Protein 4FF5 (pdb70)

Structure (mmCIF, N/CA/C/O backbone):
data_4FF5
#
_entry.id   4FF5
#
_cell.length_a   36.460
_cell.length_b   40.880
_cell.length_c   147.460
_cell.angle_alpha   90.00
_cell.angle_beta   90.00
_cell.angle_gamma   90.00
#
_symmetry.space_group_name_H-M   'P 21 21 21'
#
loop_
_entity.id
_entity.type
_entity.pdbx_description
1 polymer 'Glycosyl hydrolase 25'
2 non-polymer 1,2-ETHANEDIOL
3 water water
#
loop_
_atom_site.group_PDB
_atom_site.id
_atom_site.type_symbol
_atom_site.label_atom_id
_atom_site.label_alt_id
_atom_site.label_comp_id
_atom_site.label_asym_id
_atom_site.label_entity_id
_atom_site.label_seq_id
_atom_site.pdbx_PDB_ins_code
_atom_site.Cartn_x
_atom_site.Cartn_y
_atom_site.Cartn_z
_atom_site.occupancy
_atom_site.B_iso_or_equiv
_atom_site.auth_seq_id
_atom_site.auth_comp_id
_atom_site.auth_asym_id
_atom_site.auth_atom_id
_atom_site.pdbx_PDB_model_num
ATOM 1 N N . ASN A 1 38 ? 23.852 16.260 22.782 1.00 40.17 15 ASN A N 1
ATOM 2 C CA . ASN A 1 38 ? 23.968 15.775 21.378 1.00 38.49 15 ASN A CA 1
ATOM 3 C C . ASN A 1 38 ? 22.841 14.807 20.992 1.00 36.28 15 ASN A C 1
ATOM 4 O O . ASN A 1 38 ? 21.956 14.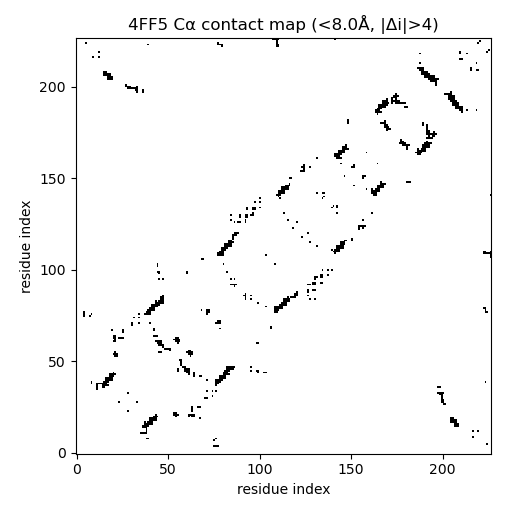525 21.793 1.00 35.86 15 ASN A O 1
ATOM 9 N N . ILE A 1 39 ? 22.873 14.298 19.763 1.00 34.56 16 ILE A N 1
ATOM 10 C CA . ILE A 1 39 ? 21.820 13.407 19.270 1.00 32.67 16 ILE A CA 1
ATOM 11 C C . ILE A 1 39 ? 21.872 12.011 19.924 1.00 31.74 16 ILE A C 1
ATOM 12 O O . ILE A 1 39 ? 20.835 11.453 20.287 1.00 29.48 16 ILE A O 1
ATOM 17 N N . ALA A 1 40 ? 23.080 11.479 20.119 1.00 32.24 17 ALA A N 1
ATOM 18 C CA . ALA A 1 40 ? 23.253 10.202 20.828 1.00 32.55 17 ALA A CA 1
ATOM 19 C C . ALA A 1 40 ? 22.735 10.269 22.275 1.00 31.85 17 ALA A C 1
ATOM 20 O O . ALA A 1 40 ? 22.233 9.280 22.808 1.00 31.94 17 ALA A O 1
ATOM 22 N N . GLN A 1 41 ? 22.853 11.441 22.892 1.00 32.32 18 GLN A N 1
ATOM 23 C CA . GLN A 1 41 ? 22.364 11.661 24.257 1.00 32.14 18 GLN A CA 1
ATOM 24 C C . GLN A 1 41 ? 20.837 11.589 24.342 1.00 30.84 18 GLN A C 1
ATOM 25 O O . GLN A 1 41 ? 20.295 10.884 25.191 1.00 29.56 18 GLN A O 1
ATOM 30 N N . ILE A 1 42 ? 20.147 12.326 23.469 1.00 30.48 19 ILE A N 1
ATOM 31 C CA . ILE A 1 42 ? 18.678 12.287 23.399 1.00 30.05 19 ILE A CA 1
ATOM 32 C C . ILE A 1 42 ? 18.214 10.861 23.162 1.00 30.11 19 ILE A C 1
ATOM 33 O O . ILE A 1 42 ? 17.318 10.342 23.842 1.00 28.95 19 ILE A O 1
ATOM 38 N N . GLU A 1 43 ? 18.849 10.225 22.185 1.00 30.89 20 GLU A N 1
ATOM 39 C CA . GLU A 1 43 ? 18.532 8.858 21.828 1.00 31.45 20 GLU A CA 1
ATOM 40 C C . GLU A 1 43 ? 18.697 7.914 23.025 1.00 31.21 20 GLU A C 1
ATOM 41 O O . GLU A 1 43 ? 17.838 7.067 23.257 1.00 31.12 20 GLU A O 1
ATOM 47 N N . ALA A 1 44 ? 19.761 8.095 23.810 1.00 30.27 21 ALA A N 1
ATOM 48 C CA . ALA A 1 44 ? 20.012 7.223 24.974 1.00 29.99 21 ALA A CA 1
ATOM 49 C C . ALA A 1 44 ? 18.943 7.422 26.063 1.00 28.82 21 ALA A C 1
ATOM 50 O O . ALA A 1 44 ? 18.496 6.466 26.688 1.00 27.68 21 ALA A O 1
ATOM 52 N N . GLN A 1 45 ? 18.529 8.666 26.262 1.00 28.71 22 GLN A N 1
ATOM 53 C CA . GLN A 1 45 ? 17.459 8.991 27.213 1.00 29.79 22 GLN A CA 1
ATOM 54 C C . GLN A 1 45 ? 16.115 8.389 26.802 1.00 29.99 22 GLN A C 1
ATOM 55 O O . GLN A 1 45 ? 15.360 7.881 27.638 1.00 29.54 22 GLN A O 1
ATOM 61 N N . ALA A 1 46 ? 15.841 8.428 25.501 1.00 31.22 23 ALA A N 1
ATOM 62 C CA . ALA A 1 46 ? 14.654 7.824 24.933 1.00 31.02 23 ALA A CA 1
ATOM 63 C C . ALA A 1 46 ? 14.658 6.293 25.028 1.00 32.50 23 ALA A C 1
ATOM 64 O O . ALA A 1 46 ? 13.609 5.683 25.262 1.00 33.24 23 ALA A O 1
ATOM 66 N N . LEU A 1 47 ? 15.812 5.663 24.820 1.00 32.83 24 LEU A N 1
ATOM 67 C CA . LEU A 1 47 ? 15.890 4.219 24.994 1.00 33.07 24 LEU A CA 1
ATOM 68 C C . LEU A 1 47 ? 15.559 3.938 26.455 1.00 33.25 24 LEU A C 1
ATOM 69 O O . LEU A 1 47 ? 14.686 3.128 26.743 1.00 32.97 24 LEU A O 1
ATOM 71 N N . LYS A 1 48 ? 16.224 4.668 27.351 1.00 33.66 25 LYS A N 1
ATOM 72 C CA . LYS A 1 48 ? 16.024 4.594 28.808 1.00 33.73 25 LYS A CA 1
ATOM 73 C C . LYS A 1 48 ? 14.567 4.777 29.270 1.00 33.19 25 LYS A C 1
ATOM 74 O O . LYS A 1 48 ? 14.137 4.146 30.237 1.00 33.65 25 LYS A O 1
ATOM 79 N N . HIS A 1 49 ? 13.818 5.642 28.589 1.00 30.95 26 HIS A N 1
ATOM 80 C CA . HIS A 1 49 ? 12.460 5.977 29.007 1.00 30.13 26 HIS A CA 1
ATOM 81 C C . HIS A 1 49 ? 11.385 5.366 28.134 1.00 29.68 26 HIS A C 1
ATOM 82 O O . HIS A 1 49 ? 10.212 5.729 28.245 1.00 28.70 26 HIS A O 1
ATOM 89 N N . LEU A 1 50 ? 11.778 4.414 27.292 1.00 28.83 27 LEU A N 1
ATOM 90 C CA . LEU A 1 50 ? 10.907 3.851 26.256 1.00 29.14 27 LEU A CA 1
ATOM 91 C C . LEU A 1 50 ? 9.570 3.304 26.781 1.00 28.66 27 LEU A C 1
ATOM 92 O O . LEU A 1 50 ? 8.575 3.355 26.079 1.00 28.50 27 LEU A O 1
ATOM 97 N N . ASP A 1 51 ? 9.533 2.796 28.011 1.00 30.16 28 ASP A N 1
ATOM 98 C CA . ASP A 1 51 ? 8.266 2.280 28.544 1.00 30.30 28 ASP A CA 1
ATOM 99 C C . ASP A 1 51 ? 7.402 3.315 29.281 1.00 28.69 28 ASP A C 1
ATOM 100 O O . ASP A 1 51 ? 6.332 2.996 29.792 1.00 27.86 28 ASP A O 1
ATOM 105 N N . LYS A 1 52 ? 7.862 4.561 29.300 1.00 26.87 29 LYS A N 1
ATOM 106 C CA . LYS A 1 52 ? 7.058 5.656 29.801 1.00 25.65 29 LYS A CA 1
ATOM 107 C C . LYS A 1 52 ? 6.131 6.107 28.658 1.00 24.05 29 LYS A C 1
ATOM 108 O O . LYS A 1 52 ? 6.465 5.942 27.482 1.00 23.43 29 LYS A O 1
ATOM 114 N N . PRO A 1 53 ? 4.953 6.647 29.000 1.00 23.31 30 PRO A N 1
ATOM 115 C CA . PRO A 1 53 ? 3.956 6.913 27.961 1.00 21.77 30 PRO A CA 1
ATOM 116 C C . PRO A 1 53 ? 4.306 8.120 27.080 1.00 20.48 30 PRO A C 1
ATOM 117 O O . PRO A 1 53 ? 5.139 8.951 27.461 1.00 20.10 30 PRO A O 1
ATOM 121 N N . ILE A 1 54 ? 3.680 8.184 25.907 1.00 19.01 31 ILE A N 1
ATOM 122 C CA . ILE A 1 54 ? 3.749 9.353 25.033 1.00 17.49 31 ILE A CA 1
ATOM 123 C C . ILE A 1 54 ? 2.501 10.206 25.286 1.00 16.86 31 ILE A C 1
ATOM 124 O O . ILE A 1 54 ? 1.374 9.695 25.257 1.00 16.41 31 ILE A O 1
ATOM 129 N N . ILE A 1 55 ? 2.703 11.498 25.542 1.00 15.83 32 ILE A N 1
ATOM 130 C CA . ILE A 1 55 ? 1.582 12.404 25.744 1.00 15.25 32 ILE A CA 1
ATOM 131 C C . ILE A 1 55 ? 1.365 13.312 24.530 1.00 14.73 32 ILE A C 1
ATOM 132 O O . ILE A 1 55 ? 2.247 13.473 23.672 1.00 14.73 32 ILE A O 1
ATOM 137 N N . ASP A 1 56 ? 0.151 13.845 24.435 1.00 14.26 33 ASP A N 1
ATOM 138 C CA . ASP A 1 56 ? -0.123 14.972 23.553 1.00 13.86 33 ASP A CA 1
ATOM 139 C C . ASP A 1 56 ? -0.760 16.089 24.381 1.00 14.60 33 ASP A C 1
ATOM 140 O O . ASP A 1 56 ? -1.510 15.827 25.338 1.00 15.15 33 ASP A O 1
ATOM 145 N N . LEU A 1 57 ? -0.406 17.321 24.019 1.00 14.42 34 LEU A N 1
ATOM 146 C CA . LEU A 1 57 ? -0.717 18.515 24.781 1.00 15.09 34 LEU A CA 1
ATOM 147 C C . LEU A 1 57 ? -1.114 19.601 23.816 1.00 14.24 34 LEU A C 1
ATOM 148 O O . LEU A 1 57 ? -0.686 19.599 22.649 1.00 13.50 34 LEU A O 1
ATOM 153 N N . SER A 1 58 ? -1.907 20.532 24.325 1.00 14.32 35 SER A N 1
ATOM 154 C CA . SER A 1 58 ? -2.368 21.699 23.579 1.00 14.70 35 SER A CA 1
ATOM 155 C C . SER A 1 58 ? -2.413 22.898 24.547 1.00 15.23 35 SER A C 1
ATOM 156 O O . SER A 1 58 ? -2.036 22.768 25.725 1.00 15.39 35 SER A O 1
ATOM 159 N N . GLY A 1 59 ? -2.927 24.027 24.064 1.00 16.05 36 GLY A N 1
ATOM 160 C CA . GLY A 1 59 ? -3.144 25.213 24.886 1.00 18.33 36 GLY A CA 1
ATOM 161 C C . GLY A 1 59 ? -4.119 25.019 26.038 1.00 19.51 36 GLY A C 1
ATOM 162 O O . GLY A 1 59 ? -4.137 25.830 26.961 1.00 20.37 36 GLY A O 1
ATOM 163 N N . TRP A 1 60 ? -4.934 23.956 25.986 1.00 20.24 37 TRP A N 1
ATOM 164 C CA . TRP A 1 60 ? -5.792 23.548 27.124 1.00 21.44 37 TRP A CA 1
ATOM 165 C C . TRP A 1 60 ? -5.048 23.042 28.336 1.00 22.06 37 TRP A C 1
ATOM 166 O O . TRP A 1 60 ? -5.611 22.961 29.435 1.00 23.20 37 TRP A O 1
ATOM 177 N N . GLN A 1 61 ? -3.786 22.664 28.147 1.00 20.56 38 GLN A N 1
ATOM 178 C CA . GLN A 1 61 ? -2.889 22.349 29.247 1.00 20.87 38 GLN A CA 1
ATOM 179 C C . GLN A 1 61 ? -1.937 23.528 29.475 1.00 21.09 38 GLN A C 1
ATOM 180 O O . GLN A 1 61 ? -0.990 23.712 28.721 1.00 20.21 38 GLN A O 1
ATOM 186 N N . ARG A 1 62 ? -2.205 24.331 30.507 1.00 22.63 39 ARG A N 1
ATOM 187 C CA . ARG A 1 62 ? -1.437 25.557 30.767 1.00 23.56 39 ARG A CA 1
ATOM 188 C C . ARG A 1 62 ? -0.003 25.266 31.251 1.00 23.54 39 ARG A C 1
ATOM 189 O O . ARG A 1 62 ? 0.190 24.578 32.271 1.00 23.46 39 ARG A O 1
ATOM 194 N N . PRO A 1 63 ? 1.011 25.772 30.509 1.00 23.30 40 PRO A N 1
ATOM 195 C CA . PRO A 1 63 ? 2.427 25.598 30.859 1.00 23.69 40 PRO A CA 1
ATOM 196 C C . PRO A 1 63 ? 2.753 25.966 32.312 1.00 25.71 40 PRO A C 1
ATOM 197 O O . PRO A 1 63 ? 3.568 25.285 32.939 1.00 25.69 40 PRO A O 1
ATOM 201 N N . GLU A 1 64 ? 2.098 27.003 32.843 1.00 27.71 41 GLU A N 1
ATOM 202 C CA . GLU A 1 64 ? 2.340 27.436 34.223 1.00 29.65 41 GLU A CA 1
ATOM 203 C C . GLU A 1 64 ? 1.840 26.410 35.239 1.00 30.19 41 GLU A C 1
ATOM 204 O O . GLU A 1 64 ? 2.205 26.460 36.420 1.00 31.15 41 GLU A O 1
ATOM 209 N N . GLU A 1 65 ? 1.005 25.476 34.783 1.00 28.86 42 GLU A N 1
ATOM 210 C CA . GLU A 1 65 ? 0.528 24.410 35.663 1.00 27.98 42 GLU A CA 1
ATOM 211 C C . GLU A 1 65 ? 1.330 23.124 35.486 1.00 27.13 42 GLU A C 1
ATOM 212 O O . GLU A 1 65 ? 1.122 22.145 36.214 1.00 26.47 42 GLU A O 1
ATOM 218 N N . ILE A 1 66 ? 2.293 23.153 34.565 1.00 25.77 43 ILE A N 1
ATOM 219 C CA . ILE A 1 66 ? 3.164 21.994 34.313 1.00 24.76 43 ILE A CA 1
ATOM 220 C C . ILE A 1 66 ? 4.556 22.129 34.937 1.00 24.85 43 ILE A C 1
ATOM 221 O O . ILE A 1 66 ? 5.302 23.062 34.617 1.00 24.33 43 ILE A O 1
ATOM 226 N N . ASN A 1 67 ? 4.893 21.173 35.811 1.00 25.26 44 ASN A N 1
ATOM 227 C CA . ASN A 1 67 ? 6.248 21.018 36.293 1.00 25.98 44 ASN A CA 1
ATOM 228 C C . ASN A 1 67 ? 7.035 20.255 35.226 1.00 25.29 44 ASN A C 1
ATOM 229 O O . ASN A 1 67 ? 7.051 19.024 35.220 1.00 25.56 44 ASN A O 1
ATOM 234 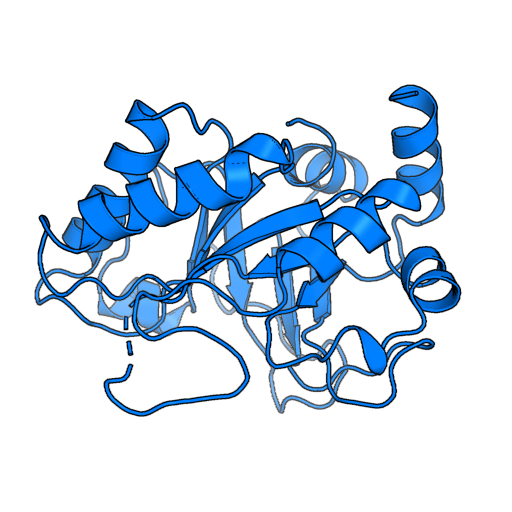N N . TYR A 1 68 ? 7.681 20.984 34.315 1.00 24.95 45 TYR A N 1
ATOM 235 C CA . TYR A 1 68 ? 8.320 20.312 33.167 1.00 26.09 45 TYR A CA 1
ATOM 236 C C . TYR A 1 68 ? 9.454 19.381 33.588 1.00 27.77 45 TYR A C 1
ATOM 237 O O . TYR A 1 68 ? 9.617 18.314 33.000 1.00 27.32 45 TYR A O 1
ATOM 246 N N . ASP A 1 69 ? 10.215 19.779 34.618 1.00 29.25 46 ASP A N 1
ATOM 247 C CA . ASP A 1 69 ? 11.232 18.893 35.215 1.00 31.08 46 ASP A CA 1
ATOM 248 C C . ASP A 1 69 ? 10.653 17.527 35.560 1.00 30.21 46 ASP A C 1
ATOM 249 O O . ASP A 1 69 ? 11.211 16.498 35.174 1.00 32.72 46 ASP A O 1
ATOM 254 N N . ALA A 1 70 ? 9.535 17.513 36.279 1.00 29.08 47 ALA A N 1
ATOM 255 C CA . ALA A 1 70 ? 8.901 16.258 36.681 1.00 29.52 47 ALA A CA 1
ATOM 256 C C . ALA A 1 70 ? 8.304 15.521 35.479 1.00 28.68 47 ALA A C 1
ATOM 257 O O . ALA A 1 70 ? 8.462 14.298 35.325 1.00 29.23 47 ALA A O 1
ATOM 259 N N . LEU A 1 71 ? 7.622 16.267 34.617 1.00 28.80 48 LEU A N 1
ATOM 260 C CA . LEU A 1 71 ? 6.904 15.643 33.504 1.00 26.71 48 LEU A CA 1
ATOM 261 C C . LEU A 1 71 ? 7.848 14.939 32.533 1.00 27.31 48 LEU A C 1
ATOM 262 O O . LEU A 1 71 ? 7.563 13.820 32.094 1.00 26.81 48 LEU A O 1
ATOM 267 N N . SER A 1 72 ? 8.976 15.576 32.215 1.00 28.00 49 SER A N 1
ATOM 268 C CA . SER A 1 72 ? 9.923 15.058 31.206 1.00 29.74 49 SER A CA 1
ATOM 269 C C . SER A 1 72 ? 10.573 13.719 31.570 1.00 31.09 49 SER A C 1
ATOM 270 O O . SER A 1 72 ? 10.937 12.928 30.675 1.00 30.69 49 SER A O 1
ATOM 273 N N . GLN A 1 73 ? 10.719 13.467 32.870 1.00 32.00 50 GLN A N 1
ATOM 274 C CA . GLN A 1 73 ? 11.277 12.191 33.330 1.00 33.31 50 GLN A CA 1
ATOM 275 C C . GLN A 1 73 ? 10.203 11.091 33.469 1.00 32.78 50 GLN A C 1
ATOM 276 O O . GLN A 1 73 ? 10.547 9.915 33.659 1.00 33.06 50 GLN A O 1
ATOM 282 N N . ASN A 1 74 ? 8.928 11.476 33.321 1.00 30.51 51 ASN A N 1
ATOM 283 C CA . ASN A 1 74 ? 7.784 10.546 33.368 1.00 29.59 51 ASN A CA 1
ATOM 284 C C . ASN A 1 74 ? 7.171 10.233 31.980 1.00 26.75 51 ASN A C 1
ATOM 285 O O . ASN A 1 74 ? 6.159 9.528 31.881 1.00 25.84 51 ASN A O 1
ATOM 290 N N . ILE A 1 75 ? 7.782 10.753 30.915 1.00 24.62 52 ILE A N 1
ATOM 291 C CA . ILE A 1 75 ? 7.314 10.486 29.547 1.00 23.17 52 ILE A CA 1
ATOM 292 C C . ILE A 1 75 ? 8.449 10.091 28.597 1.00 22.64 52 ILE A C 1
ATOM 293 O O . ILE A 1 75 ? 9.622 10.365 28.868 1.00 22.72 52 ILE A O 1
ATOM 298 N N . SER A 1 76 ? 8.095 9.463 27.477 1.00 20.96 53 SER A N 1
ATOM 299 C CA . SER A 1 76 ? 9.073 9.106 26.465 1.00 21.11 53 SER A CA 1
ATOM 300 C C . SER A 1 76 ? 9.101 10.093 25.304 1.00 20.74 53 SER A C 1
ATOM 301 O O . SER A 1 76 ? 10.126 10.260 24.646 1.00 21.51 53 SER A O 1
ATOM 304 N N . GLY A 1 77 ? 7.968 10.736 25.047 1.00 20.15 54 GLY A N 1
ATOM 305 C CA . GLY A 1 77 ? 7.842 11.695 23.940 1.00 18.54 54 GLY A CA 1
ATOM 306 C C . GLY A 1 77 ? 6.575 12.524 24.095 1.00 17.39 54 GLY A C 1
ATOM 307 O O . GLY A 1 77 ? 5.708 12.229 24.942 1.00 16.86 54 GLY A O 1
ATOM 308 N N . ALA A 1 78 ? 6.464 13.578 23.291 1.00 16.29 55 ALA A N 1
ATOM 309 C CA . ALA A 1 78 ? 5.309 14.473 23.388 1.00 15.25 55 ALA A CA 1
ATOM 310 C C . ALA A 1 78 ? 4.894 14.933 21.998 1.00 14.43 55 ALA A C 1
ATOM 311 O O . ALA A 1 78 ? 5.736 15.106 21.116 1.00 15.13 55 ALA A O 1
ATOM 313 N N . ILE A 1 79 ? 3.594 15.122 21.806 1.00 13.23 56 ILE A N 1
ATOM 314 C CA . ILE A 1 79 ? 3.073 15.631 20.556 1.00 12.37 56 ILE A CA 1
ATOM 315 C C . ILE A 1 79 ? 2.258 16.878 20.870 1.00 12.14 56 ILE A C 1
ATOM 316 O O . ILE A 1 79 ? 1.239 16.805 21.560 1.00 11.95 56 ILE A O 1
ATOM 321 N N . VAL A 1 80 ? 2.698 18.011 20.334 1.00 12.24 57 VAL A N 1
ATOM 322 C CA . VAL A 1 80 ? 2.202 19.335 20.784 1.00 12.46 57 VAL A CA 1
ATOM 323 C C . VAL A 1 80 ? 1.306 19.994 19.713 1.00 12.51 57 VAL A C 1
ATOM 324 O O . VAL A 1 80 ? 1.667 20.023 18.534 1.00 13.13 57 VAL A O 1
ATOM 328 N N . ARG A 1 81 ? 0.160 20.534 20.111 1.00 12.60 58 ARG A N 1
ATOM 329 C CA . ARG A 1 81 ? -0.731 21.186 19.153 1.00 12.94 58 ARG A CA 1
ATOM 330 C C . ARG A 1 81 ? -0.190 22.553 18.767 1.00 13.02 58 ARG A C 1
ATOM 331 O O . ARG A 1 81 ? 0.138 23.347 19.644 1.00 13.18 58 ARG A O 1
ATOM 339 N N . VAL A 1 82 ? -0.096 22.811 17.466 1.00 13.34 59 VAL A N 1
ATOM 340 C CA . VAL A 1 82 ? 0.371 24.120 16.956 1.00 14.14 59 VAL A CA 1
ATOM 341 C C . VAL A 1 82 ? -0.781 24.913 16.304 1.00 15.32 59 VAL A C 1
ATOM 342 O O . VAL A 1 82 ? -0.871 26.149 16.412 1.00 14.81 59 VAL A O 1
ATOM 346 N N . HIS A 1 83 ? -1.686 24.196 15.637 1.00 16.62 60 HIS A N 1
ATOM 347 C CA . HIS A 1 83 ? -2.782 24.850 14.949 1.00 18.95 60 HIS A CA 1
ATOM 348 C C . HIS A 1 83 ? -4.093 24.152 15.199 1.00 19.97 60 HIS A C 1
ATOM 349 O O . HIS A 1 83 ? -4.163 22.920 15.202 1.00 18.70 60 HIS A O 1
ATOM 356 N N . SER A 1 84 ? -5.147 24.924 15.419 1.00 22.07 61 SER A N 1
ATOM 357 C CA . SER A 1 84 ? -6.482 24.405 15.105 1.00 25.46 61 SER A CA 1
ATOM 358 C C . SER A 1 84 ? -7.184 25.158 13.984 1.00 27.25 61 SER A C 1
ATOM 359 O O . SER A 1 84 ? -7.231 26.402 13.963 1.00 31.17 61 SER A O 1
ATOM 362 N N . GLY A 1 85 ? -7.781 24.423 13.062 1.00 28.22 62 GLY A N 1
ATOM 363 C CA . GLY A 1 85 ? -8.497 25.061 11.989 1.00 31.42 62 GLY A CA 1
ATOM 364 C C . GLY A 1 85 ? -9.877 25.481 12.441 1.00 33.47 62 GLY A C 1
ATOM 365 O O . GLY A 1 85 ? -10.733 25.792 11.613 1.00 34.98 62 GLY A O 1
ATOM 366 N N . THR A 1 88 ? -14.004 28.490 15.244 1.00 53.58 65 THR A N 1
ATOM 367 C CA . THR A 1 88 ? -14.190 29.384 16.379 1.00 54.56 65 THR A CA 1
ATOM 368 C C . THR A 1 88 ? -14.076 30.847 15.954 1.00 56.91 65 THR A C 1
ATOM 369 O O . THR A 1 88 ? -13.047 31.272 15.419 1.00 57.40 65 THR A O 1
ATOM 371 N N . THR A 1 89 ? -15.158 31.595 16.171 1.00 58.21 66 THR A N 1
ATOM 372 C CA . THR A 1 89 ? -15.171 33.048 16.011 1.00 57.86 66 THR A CA 1
ATOM 373 C C . THR A 1 89 ? -15.149 33.674 17.404 1.00 60.13 66 THR A C 1
ATOM 374 O O . THR A 1 89 ? -14.930 34.881 17.561 1.00 59.68 66 THR A O 1
ATOM 376 N N . LYS A 1 90 ? -15.375 32.828 18.411 1.00 59.66 67 LYS A N 1
ATOM 377 C CA . LYS A 1 90 ? -15.356 33.235 19.813 1.00 56.73 67 LYS A CA 1
ATOM 378 C C . LYS A 1 90 ? -13.979 32.976 20.405 1.00 53.80 67 LYS A C 1
ATOM 379 O O . LYS A 1 90 ? -13.267 32.058 19.993 1.00 53.53 67 LYS A O 1
ATOM 382 N N . GLU A 1 91 ? -13.633 33.792 21.391 1.00 50.60 68 GLU A N 1
ATOM 383 C CA . GLU A 1 91 ? -12.309 33.828 21.978 1.00 47.65 68 GLU A CA 1
ATOM 384 C C . GLU A 1 91 ? -12.091 32.766 23.071 1.00 43.43 68 GLU A C 1
ATOM 385 O O . GLU A 1 91 ? -12.938 32.602 23.944 1.00 44.68 68 GLU A O 1
ATOM 387 N N . ASN A 1 92 ? -10.966 32.047 23.028 1.00 39.59 69 ASN A N 1
ATOM 388 C CA . ASN A 1 92 ? -10.637 31.116 24.130 1.00 35.16 69 ASN A CA 1
ATOM 389 C C . ASN A 1 92 ? -9.175 31.091 24.568 1.00 32.13 69 ASN A C 1
ATOM 390 O O . ASN A 1 92 ? -8.313 31.657 23.901 1.00 29.80 69 ASN A O 1
ATOM 395 N N . ASP A 1 93 ? -8.920 30.433 25.698 1.00 29.53 70 ASP A N 1
ATOM 396 C CA . ASP A 1 93 ? -7.617 30.462 26.349 1.00 28.53 70 ASP A CA 1
ATOM 397 C C . ASP A 1 93 ? -6.573 29.617 25.624 1.00 26.61 70 ASP A C 1
ATOM 398 O O . ASP A 1 93 ? -5.379 29.755 25.881 1.00 26.51 70 ASP A O 1
ATOM 400 N N . ALA A 1 94 ? -7.024 28.755 24.717 1.00 24.57 71 ALA A N 1
ATOM 401 C CA . ALA A 1 94 ? -6.135 27.755 24.113 1.00 23.08 71 ALA A CA 1
ATOM 402 C C . ALA A 1 94 ? -5.638 28.109 22.721 1.00 21.24 71 ALA A C 1
ATOM 403 O O . ALA A 1 94 ? -4.622 27.584 22.292 1.00 20.14 71 ALA A O 1
ATOM 405 N N . SER A 1 95 ? -6.330 28.998 22.011 1.00 20.80 72 SER A N 1
ATOM 406 C CA . SER A 1 95 ? -5.816 29.438 20.718 1.00 20.64 72 SER A CA 1
ATOM 407 C C . SER A 1 95 ? -6.290 30.844 20.307 1.00 19.96 72 SER A C 1
ATOM 408 O O . SER A 1 95 ? -7.324 31.319 20.776 1.00 19.16 72 SER A O 1
ATOM 411 N N . PHE A 1 96 ? -5.530 31.478 19.418 1.00 19.31 73 PHE A N 1
ATOM 412 C CA . PHE A 1 96 ? -5.976 32.699 18.777 1.00 19.83 73 PHE A CA 1
ATOM 413 C C . PHE A 1 96 ? -6.988 32.376 17.693 1.00 20.36 73 PHE A C 1
ATOM 414 O O . PHE A 1 96 ? -7.113 31.223 17.268 1.00 20.53 73 PHE A O 1
ATOM 422 N N . ILE A 1 97 ? -7.678 33.409 17.214 1.00 20.68 74 ILE A N 1
ATOM 423 C CA . ILE A 1 97 ? -8.714 33.267 16.185 1.00 20.98 74 ILE A CA 1
ATOM 424 C C . ILE A 1 97 ? -8.178 32.716 14.869 1.00 20.48 74 ILE A C 1
ATOM 425 O O . ILE A 1 97 ? -8.915 32.066 14.127 1.00 20.55 74 ILE A O 1
ATOM 430 N N . ASN A 1 98 ? -6.908 32.968 14.570 1.00 19.34 75 ASN A N 1
ATOM 431 C CA . ASN A 1 98 ? -6.322 32.474 13.319 1.00 19.47 75 ASN A CA 1
ATOM 432 C C . ASN A 1 98 ? -5.863 31.002 13.422 1.00 18.89 75 ASN A C 1
ATOM 433 O O . ASN A 1 98 ? -5.243 30.473 12.506 1.00 19.55 75 ASN A O 1
ATOM 438 N N . GLY A 1 99 ? -6.171 30.368 14.542 1.00 18.12 76 GLY A N 1
ATOM 439 C CA . GLY A 1 99 ? -5.854 28.956 14.758 1.00 17.70 76 GLY A CA 1
ATOM 440 C C . GLY A 1 99 ? -4.557 28.656 15.477 1.00 17.20 76 GLY A C 1
ATOM 441 O O . GLY A 1 99 ? -4.342 27.516 15.936 1.00 16.93 76 GLY A O 1
ATOM 442 N N . ILE A 1 100 ? -3.689 29.656 15.615 1.00 16.71 77 ILE A N 1
ATOM 443 C CA . ILE A 1 100 ? -2.440 29.461 16.348 1.00 16.29 77 ILE A CA 1
ATOM 444 C C . ILE A 1 100 ? -2.697 29.127 17.830 1.00 16.24 77 ILE A C 1
ATOM 445 O O . ILE A 1 100 ? -3.394 29.862 18.544 1.00 16.09 77 ILE A O 1
ATOM 450 N N . ASP A 1 101 ? -2.137 27.999 18.270 1.00 15.43 78 ASP A N 1
ATOM 451 C CA . ASP A 1 101 ? -2.250 27.557 19.653 1.00 15.84 78 ASP A CA 1
ATOM 452 C C . ASP A 1 101 ? -1.512 28.531 20.600 1.00 15.86 78 ASP A C 1
ATOM 453 O O . ASP A 1 101 ? -0.410 29.011 20.290 1.00 16.00 78 ASP A O 1
ATOM 458 N N . LYS A 1 102 ? -2.121 28.817 21.742 1.00 15.90 79 LYS A N 1
ATOM 459 C CA . LYS A 1 102 ? -1.554 29.803 22.694 1.00 17.25 79 LYS A CA 1
ATOM 460 C C . LYS A 1 102 ? -0.400 29.295 23.579 1.00 17.19 79 LYS A C 1
ATOM 461 O O . LYS A 1 102 ? 0.260 30.098 24.241 1.00 17.64 79 LYS A O 1
ATOM 467 N N . ALA A 1 103 ? -0.140 27.983 23.588 1.00 16.51 80 ALA A N 1
ATOM 468 C CA . ALA A 1 103 ? 0.897 27.422 24.455 1.00 17.00 80 ALA A CA 1
ATOM 469 C C . ALA A 1 103 ? 2.055 26.720 23.736 1.00 17.01 80 ALA A C 1
ATOM 470 O O . ALA A 1 103 ? 3.040 26.377 24.384 1.00 17.42 80 ALA A O 1
ATOM 472 N N . TYR A 1 104 ? 1.956 26.518 22.415 1.00 17.07 81 TYR A N 1
ATOM 473 C CA . TYR A 1 104 ? 2.884 25.594 21.737 1.00 17.35 81 TYR A CA 1
ATOM 474 C C . TYR A 1 104 ? 4.378 25.930 21.911 1.00 17.76 81 TYR A C 1
ATOM 475 O O . TYR A 1 104 ? 5.191 25.027 22.087 1.00 17.27 81 TYR A O 1
ATOM 484 N N . LYS A 1 105 ? 4.735 27.216 21.901 1.00 18.66 82 LYS A N 1
ATOM 485 C CA . LYS A 1 105 ? 6.154 27.587 22.041 1.00 19.70 82 LYS A CA 1
ATOM 486 C C . LYS A 1 105 ? 6.700 27.116 23.382 1.00 20.14 82 LYS A C 1
ATOM 487 O O . LYS A 1 105 ? 7.813 26.571 23.459 1.00 19.90 82 LYS A O 1
ATOM 493 N N . SER A 1 106 ? 5.907 27.322 24.435 1.00 20.09 83 SER A N 1
ATOM 494 C CA . SER A 1 106 ? 6.244 26.831 25.771 1.00 20.90 83 SER A CA 1
ATOM 495 C C . SER A 1 106 ? 6.377 25.318 25.874 1.00 20.05 83 SER A C 1
ATOM 496 O O . SER A 1 106 ? 7.375 24.795 26.405 1.00 19.98 83 SER A O 1
ATOM 499 N N . HIS A 1 107 ? 5.368 24.594 25.393 1.00 18.95 84 HIS A N 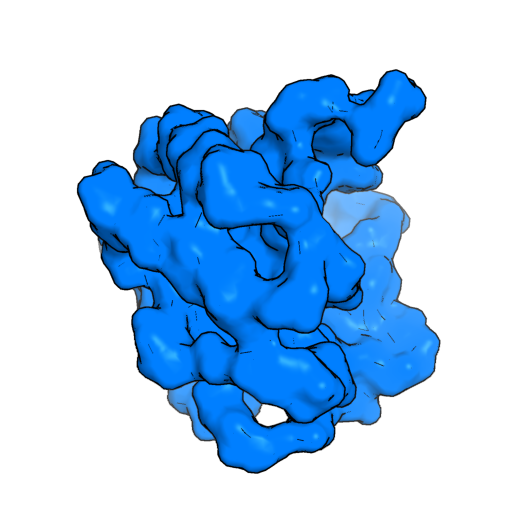1
ATOM 500 C CA . HIS A 1 107 ? 5.416 23.144 25.464 1.00 18.01 84 HIS A CA 1
ATOM 501 C C . HIS A 1 107 ? 6.594 22.601 24.693 1.00 18.66 84 HIS A C 1
ATOM 502 O O . HIS A 1 107 ? 7.297 21.725 25.194 1.00 19.81 84 HIS A O 1
ATOM 509 N N . ILE A 1 108 ? 6.830 23.109 23.483 1.00 18.14 85 ILE A N 1
ATOM 510 C CA . ILE A 1 108 ? 7.924 22.597 22.666 1.00 18.38 85 ILE A CA 1
ATOM 511 C C . ILE A 1 108 ? 9.286 22.921 23.286 1.00 19.80 85 ILE A C 1
ATOM 512 O O . ILE A 1 108 ? 10.095 22.020 23.498 1.00 20.04 85 ILE A O 1
ATOM 517 N N . THR A 1 109 ? 9.536 24.196 23.553 1.00 20.35 86 THR A N 1
ATOM 518 C CA . THR A 1 109 ? 10.851 24.595 24.108 1.00 22.01 86 THR A CA 1
ATOM 519 C C . THR A 1 109 ? 11.161 23.962 25.463 1.00 21.77 86 THR A C 1
ATOM 520 O O . THR A 1 109 ? 12.299 23.515 25.683 1.00 22.54 86 THR A O 1
ATOM 524 N N . GLU A 1 110 ? 10.186 23.937 26.373 1.00 21.04 87 GLU A N 1
ATOM 525 C CA . GLU A 1 110 ? 10.437 23.388 27.709 1.00 22.11 87 GLU A CA 1
ATOM 526 C C . GLU A 1 110 ? 10.753 21.882 27.690 1.00 21.80 87 GLU A C 1
ATOM 527 O O . GLU A 1 110 ? 11.547 21.371 28.489 1.00 22.10 87 GLU A O 1
ATOM 533 N N . LEU A 1 111 ? 10.143 21.172 26.753 1.00 21.19 88 LEU A N 1
ATOM 534 C CA . LEU A 1 111 ? 10.356 19.749 26.648 1.00 21.09 88 LEU A CA 1
ATOM 535 C C . LEU A 1 111 ? 11.640 19.450 25.897 1.00 21.56 88 LEU A C 1
ATOM 536 O O . LEU A 1 111 ? 12.404 18.542 26.280 1.00 22.22 88 LEU A O 1
ATOM 541 N N . GLN A 1 112 ? 11.897 20.200 24.830 1.00 21.91 89 GLN A N 1
ATOM 542 C CA . GLN A 1 112 ? 13.118 19.980 24.048 1.00 23.31 89 GLN A CA 1
ATOM 543 C C . GLN A 1 112 ? 14.373 20.255 24.877 1.00 24.41 89 GLN A C 1
ATOM 544 O O . GLN A 1 112 ? 15.368 19.544 24.750 1.00 24.65 89 GLN A O 1
ATOM 550 N N . LYS A 1 113 ? 14.311 21.277 25.728 1.00 25.18 90 LYS A N 1
ATOM 551 C CA . LYS A 1 113 ? 15.458 21.636 26.571 1.00 27.18 90 LYS A CA 1
ATOM 552 C C . LYS A 1 113 ? 15.744 20.527 27.576 1.00 28.03 90 LYS A C 1
ATOM 553 O O . LYS A 1 113 ? 16.856 20.414 28.071 1.00 28.24 90 LYS A O 1
ATOM 556 N N . ARG A 1 114 ? 14.748 19.678 27.827 1.00 28.24 91 ARG A N 1
ATOM 557 C CA . ARG A 1 114 ? 14.910 18.548 28.746 1.00 27.81 91 ARG A CA 1
ATOM 558 C C . ARG A 1 114 ? 15.096 17.229 27.983 1.00 27.42 91 ARG A C 1
ATOM 559 O O . ARG A 1 114 ? 14.904 16.140 28.533 1.00 27.06 91 ARG A O 1
ATOM 567 N N . ASN A 1 115 ? 15.519 17.354 26.721 1.00 27.21 92 ASN A N 1
ATOM 568 C CA . ASN A 1 115 ? 15.894 16.227 25.862 1.00 27.71 92 ASN A CA 1
ATOM 569 C C . ASN A 1 115 ? 14.740 15.300 25.476 1.00 26.43 92 ASN A C 1
ATOM 570 O O . ASN A 1 115 ? 14.979 14.198 25.000 1.00 28.22 92 ASN A O 1
ATOM 575 N N . VAL A 1 116 ? 13.500 15.739 25.697 1.00 24.83 93 VAL A N 1
ATOM 576 C CA . VAL A 1 116 ? 12.317 14.978 25.255 1.00 23.18 93 VAL A CA 1
ATOM 577 C C . VAL A 1 116 ? 12.120 15.235 23.770 1.00 22.34 93 VAL A C 1
ATOM 578 O O . VAL A 1 116 ? 12.161 16.395 23.324 1.00 21.32 93 VAL A O 1
ATOM 582 N N . PRO A 1 117 ? 11.899 14.167 22.985 1.00 21.52 94 PRO A N 1
ATOM 583 C CA . PRO A 1 117 ? 11.597 14.446 21.595 1.00 21.18 94 PRO A CA 1
ATOM 584 C C . PRO A 1 117 ? 10.129 14.877 21.442 1.00 20.12 94 PRO A C 1
ATOM 585 O O . PRO A 1 117 ? 9.238 14.360 22.131 1.00 19.73 94 PRO A O 1
ATOM 589 N N . VAL A 1 118 ? 9.902 15.828 20.541 1.00 18.81 95 VAL A N 1
ATOM 590 C CA . VAL A 1 118 ? 8.619 16.489 20.432 1.00 17.28 95 VAL A CA 1
ATOM 591 C C . VAL A 1 118 ? 8.216 16.522 18.968 1.00 16.49 95 VAL A C 1
ATOM 592 O O . VAL A 1 118 ? 8.995 16.941 18.103 1.00 17.19 95 VAL A O 1
ATOM 596 N N . ALA A 1 119 ? 6.997 16.070 18.706 1.00 15.37 96 ALA A N 1
ATOM 597 C CA . ALA A 1 119 ? 6.377 16.171 17.403 1.00 14.88 96 ALA A CA 1
ATOM 598 C C . ALA A 1 119 ? 5.258 17.191 17.529 1.00 14.33 96 ALA A C 1
ATOM 599 O O . ALA A 1 119 ? 4.988 17.678 18.631 1.00 14.24 96 ALA A O 1
ATOM 601 N N . VAL A 1 120 ? 4.591 17.509 16.418 1.00 14.25 97 VAL A N 1
ATOM 602 C CA . VAL A 1 120 ? 3.550 18.517 16.453 1.00 13.57 97 VAL A CA 1
ATOM 603 C C . VAL A 1 120 ? 2.285 18.021 15.755 1.00 13.05 97 VAL A C 1
ATOM 604 O O . VAL A 1 120 ? 2.353 17.105 14.942 1.00 13.23 97 VAL A O 1
ATOM 608 N N . TYR A 1 121 ? 1.147 18.647 16.044 1.00 12.85 98 TYR A N 1
ATOM 609 C CA . TYR A 1 121 ? -0.092 18.338 15.317 1.00 12.69 98 TYR A CA 1
ATOM 610 C C . TYR A 1 121 ? -0.957 19.562 15.012 1.00 13.00 98 TYR A C 1
ATOM 611 O O . TYR A 1 121 ? -0.856 20.589 15.675 1.00 13.59 98 TYR A O 1
ATOM 620 N N . ALA A 1 122 ? -1.820 19.420 14.020 1.00 13.28 99 ALA A N 1
ATOM 621 C CA . ALA A 1 122 ? -2.795 20.453 13.664 1.00 13.55 99 ALA A CA 1
ATOM 622 C C . ALA A 1 122 ? -4.164 19.827 13.545 1.00 14.04 99 ALA A C 1
ATOM 623 O O . ALA A 1 122 ? -4.301 18.7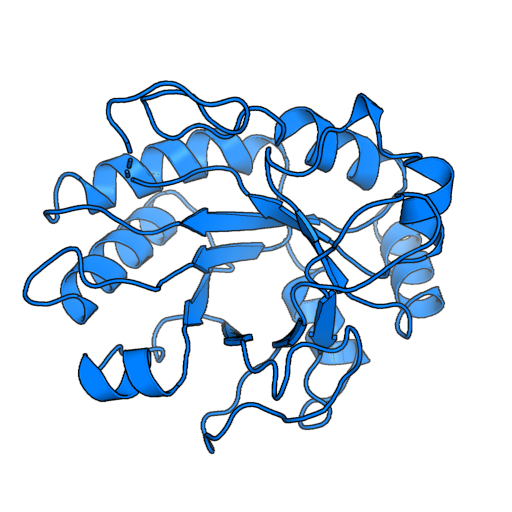77 12.930 1.00 12.90 99 ALA A O 1
ATOM 625 N N . TYR A 1 123 ? -5.182 20.493 14.106 1.00 15.71 100 TYR A N 1
ATOM 626 C CA . TYR A 1 123 ? -6.567 20.054 13.970 1.00 16.60 100 TYR A CA 1
ATOM 627 C C . TYR A 1 123 ? -7.035 20.515 12.592 1.00 16.48 100 TYR A C 1
ATOM 628 O O . TYR A 1 123 ? -7.073 21.714 12.320 1.00 16.55 100 TYR A O 1
ATOM 637 N N . VAL A 1 124 ? -7.333 19.554 11.716 1.00 17.03 101 VAL A N 1
ATOM 638 C CA . VAL A 1 124 ? -7.603 19.820 10.298 1.00 17.59 101 VAL A CA 1
ATOM 639 C C . VAL A 1 124 ? -9.079 20.163 10.165 1.00 18.31 101 VAL A C 1
ATOM 640 O O . VAL A 1 124 ? -9.936 19.343 10.456 1.00 19.49 101 VAL A O 1
ATOM 644 N N . ALA A 1 125 ? -9.384 21.390 9.754 1.00 18.71 102 ALA A N 1
ATOM 645 C CA . ALA A 1 125 ? -10.775 21.822 9.731 1.00 19.08 102 ALA A CA 1
ATOM 646 C C . ALA A 1 125 ? -11.101 22.822 8.608 1.00 19.49 102 ALA A C 1
ATOM 647 O O . ALA A 1 125 ? -12.128 23.486 8.668 1.00 20.08 102 ALA A O 1
ATOM 649 N N . GLY A 1 126 ? -10.244 22.910 7.592 1.00 18.99 103 GLY A N 1
ATOM 650 C CA . GLY A 1 126 ? -10.517 23.766 6.400 1.00 20.39 103 GLY A CA 1
ATOM 651 C C . GLY A 1 126 ? -11.844 23.419 5.733 1.00 21.01 103 GLY A C 1
ATOM 652 O O . GLY A 1 126 ? -12.234 22.248 5.678 1.00 19.82 103 GLY A O 1
ATOM 653 N N . LYS A 1 127 ? -12.558 24.442 5.256 1.00 22.97 104 LYS A N 1
ATOM 654 C CA . LYS A 1 127 ? -13.852 24.229 4.587 1.00 24.99 104 LYS A CA 1
ATOM 655 C C . LYS A 1 127 ? -13.736 24.223 3.074 1.00 25.90 104 LYS A C 1
ATOM 656 O O . LYS A 1 127 ? -14.745 24.076 2.361 1.00 26.03 104 LYS A O 1
ATOM 662 N N . SER A 1 128 ? -12.508 24.365 2.584 1.00 25.83 105 SER A N 1
ATOM 663 C CA . SER A 1 128 ? -12.228 24.354 1.151 1.00 27.03 105 SER A CA 1
ATOM 664 C C . SER A 1 128 ? -10.755 24.050 0.969 1.00 26.60 105 SER A C 1
ATOM 665 O O . SER A 1 128 ? -9.989 24.150 1.932 1.00 24.98 105 SER A O 1
ATOM 668 N N . VAL A 1 129 ? -10.352 23.714 -0.255 1.00 26.36 106 VAL A N 1
ATOM 669 C CA . VAL A 1 129 ? -8.933 23.511 -0.566 1.00 27.35 106 VAL A CA 1
ATOM 670 C C . VAL A 1 129 ? -8.069 24.701 -0.149 1.00 27.34 106 VAL A C 1
ATOM 671 O O . VAL A 1 129 ? -6.973 24.511 0.395 1.00 27.36 106 VAL A O 1
ATOM 675 N N . GLN A 1 130 ? -8.574 25.913 -0.393 1.00 27.13 107 GLN A N 1
ATOM 676 C CA A GLN A 1 130 ? -7.841 27.127 -0.095 0.50 27.65 107 GLN A CA 1
ATOM 677 C CA B GLN A 1 130 ? -7.842 27.151 -0.071 0.50 27.58 107 GLN A CA 1
ATOM 678 C C . GLN A 1 130 ? -7.551 27.208 1.414 1.00 26.05 107 GLN A C 1
ATOM 679 O O . GLN A 1 130 ? -6.411 27.465 1.821 1.00 25.92 107 GLN A O 1
ATOM 689 N N . GLU A 1 131 ? -8.587 26.977 2.226 1.00 25.29 108 GLU A N 1
ATOM 690 C CA . GLU A 1 131 ? -8.451 26.979 3.702 1.00 24.45 108 GLU A CA 1
ATOM 691 C C . GLU A 1 131 ? -7.521 25.863 4.177 1.00 22.49 108 GLU A C 1
ATOM 692 O O . GLU A 1 131 ? -6.742 26.050 5.119 1.00 21.24 108 GLU A O 1
ATOM 698 N N . MET A 1 132 ? -7.611 24.699 3.536 1.00 21.49 109 MET A N 1
ATOM 699 C CA . MET A 1 132 ? -6.738 23.575 3.909 1.00 21.11 109 MET A CA 1
ATOM 700 C C . MET A 1 132 ? -5.273 23.901 3.666 1.00 21.71 109 MET A C 1
ATOM 701 O O . MET A 1 132 ? -4.430 23.644 4.525 1.00 21.67 109 MET A O 1
ATOM 706 N N . GLU A 1 133 ? -4.983 24.486 2.502 1.00 22.68 110 GLU A N 1
ATOM 707 C CA . GLU A 1 133 ? -3.619 24.839 2.134 1.00 24.19 110 GLU A CA 1
ATOM 708 C C . GLU A 1 133 ? -3.066 25.996 2.989 1.00 24.63 110 GLU A C 1
ATOM 709 O O . GLU A 1 133 ? -1.880 25.983 3.357 1.00 24.90 110 GLU A O 1
ATOM 715 N N . LYS A 1 134 ? -3.936 26.954 3.325 1.00 23.52 111 LYS A N 1
ATOM 716 C CA . LYS A 1 134 ? -3.610 28.075 4.220 1.00 24.44 111 LYS A CA 1
ATOM 717 C C . LYS A 1 134 ? -3.225 27.550 5.599 1.00 22.68 111 LYS A C 1
ATOM 718 O O . LYS A 1 134 ? -2.188 27.917 6.141 1.00 22.99 111 LYS A O 1
ATOM 724 N N . ALA A 1 135 ? -4.073 26.688 6.157 1.00 21.78 112 ALA A N 1
ATOM 725 C CA . ALA A 1 135 ? -3.837 26.102 7.472 1.00 20.76 112 ALA A CA 1
ATOM 726 C C . ALA A 1 135 ? -2.533 25.299 7.525 1.00 19.83 112 ALA A C 1
ATOM 727 O O . ALA A 1 135 ? -1.782 25.410 8.486 1.00 20.26 112 ALA A O 1
ATOM 729 N N . ALA A 1 136 ? -2.274 24.499 6.492 1.00 19.68 113 ALA A N 1
ATOM 730 C CA . ALA A 1 136 ? -1.023 23.740 6.369 1.00 19.62 113 ALA A CA 1
ATOM 731 C C . ALA A 1 136 ? 0.180 24.675 6.364 1.00 19.82 113 ALA A C 1
ATOM 732 O O . ALA A 1 136 ? 1.200 24.368 6.960 1.00 19.02 113 ALA A O 1
ATOM 734 N N . GLU A 1 137 ? 0.062 25.816 5.687 1.00 20.96 114 GLU A N 1
ATOM 735 C CA . GLU A 1 137 ? 1.188 26.750 5.647 1.00 21.63 114 GLU A CA 1
ATOM 736 C C . GLU A 1 137 ? 1.424 27.439 6.996 1.00 20.32 114 GLU A C 1
ATOM 737 O O . GLU A 1 137 ? 2.562 27.516 7.460 1.00 19.90 114 GLU A O 1
ATOM 743 N N . VAL A 1 138 ? 0.347 27.923 7.616 1.00 19.82 115 VAL A N 1
ATOM 744 C CA . VAL A 1 138 ? 0.392 28.521 8.957 1.00 19.58 115 VAL A CA 1
ATOM 745 C C . VAL A 1 138 ? 1.026 27.567 9.981 1.00 19.27 115 VAL A C 1
ATOM 746 O O . VAL A 1 138 ? 1.810 27.989 10.868 1.00 19.74 115 VAL A O 1
ATOM 750 N N . PHE A 1 139 ? 0.674 26.289 9.849 1.00 18.38 116 PHE A N 1
ATOM 751 C CA . PHE A 1 139 ? 1.097 25.205 10.757 1.00 18.06 116 PHE A CA 1
ATOM 752 C C . PHE A 1 139 ? 2.567 24.931 10.535 1.00 18.30 116 PHE A C 1
ATOM 753 O O . PHE A 1 139 ? 3.345 24.926 11.474 1.00 18.07 116 PHE A O 1
ATOM 761 N N . TYR A 1 140 ? 2.950 24.729 9.272 1.00 18.89 117 TYR A N 1
ATOM 762 C CA . TYR A 1 140 ? 4.346 24.486 8.958 1.00 19.25 117 TYR A CA 1
ATOM 763 C C . TYR A 1 140 ? 5.259 25.636 9.398 1.00 19.72 117 TYR A C 1
ATOM 764 O O . TYR A 1 140 ? 6.308 25.392 9.984 1.00 20.27 117 TYR A O 1
ATOM 773 N N . ASN A 1 141 ? 4.865 26.869 9.096 1.00 19.95 118 ASN A N 1
ATOM 774 C CA . ASN A 1 141 ? 5.703 28.030 9.410 1.00 20.78 118 ASN A CA 1
ATOM 775 C C . ASN A 1 141 ? 5.844 28.264 10.898 1.00 20.13 118 ASN A C 1
ATOM 776 O O . ASN A 1 141 ? 6.883 28.735 11.353 1.00 21.47 118 ASN A O 1
ATOM 781 N N . ALA A 1 142 ? 4.826 27.893 11.670 1.00 18.92 119 ALA A N 1
ATOM 782 C CA . ALA A 1 142 ? 4.916 28.053 13.114 1.00 18.39 119 ALA A CA 1
ATOM 783 C C . ALA A 1 142 ? 5.756 26.949 13.786 1.00 17.98 119 ALA A C 1
ATOM 784 O O . ALA A 1 142 ? 6.482 27.194 14.735 1.00 17.34 119 ALA A O 1
ATOM 786 N N . ALA A 1 143 ? 5.688 25.735 13.249 1.00 17.40 120 ALA A N 1
ATOM 787 C CA . ALA A 1 143 ? 6.288 24.594 13.904 1.00 17.40 120 ALA A CA 1
ATOM 788 C C . ALA A 1 143 ? 7.705 24.295 13.424 1.00 18.03 120 ALA A C 1
ATOM 789 O O . ALA A 1 143 ? 8.527 23.839 14.215 1.00 18.38 120 ALA A O 1
ATOM 791 N N . SER A 1 144 ? 7.962 24.492 12.129 1.00 18.73 121 SER A N 1
ATOM 792 C CA . SER A 1 144 ? 9.242 24.102 11.515 1.00 20.18 121 SER A CA 1
ATOM 793 C C . SER A 1 144 ? 10.505 24.663 12.203 1.00 21.43 121 SER A C 1
ATOM 794 O O . SER A 1 144 ? 11.512 23.962 12.249 1.00 21.33 121 SER A O 1
ATOM 797 N N . PRO A 1 145 ? 10.443 25.903 12.767 1.00 22.54 122 PRO A N 1
ATOM 798 C CA . PRO A 1 145 ? 11.604 26.445 13.478 1.00 23.81 122 PRO A CA 1
ATOM 799 C C . PRO A 1 145 ? 12.080 25.553 14.617 1.00 24.38 122 PRO A C 1
ATOM 800 O O . PRO A 1 145 ? 13.239 25.645 15.017 1.00 25.74 122 PRO A O 1
ATOM 804 N N . TYR A 1 146 ? 11.195 24.699 15.130 1.00 23.34 123 TYR A N 1
ATOM 805 C CA . TYR A 1 146 ? 11.517 23.837 16.275 1.00 23.54 123 TYR A CA 1
ATOM 806 C C . TYR A 1 146 ? 12.025 22.447 15.882 1.00 23.71 123 TYR A C 1
ATOM 807 O O . TYR A 1 146 ? 12.341 21.642 16.747 1.00 23.58 123 TYR A O 1
ATOM 816 N N . SER A 1 147 ? 12.125 22.188 14.576 1.00 23.79 124 SER A N 1
ATOM 817 C CA . SER A 1 147 ? 12.593 20.891 14.058 1.00 24.37 124 SER A CA 1
ATOM 818 C C . SER A 1 147 ? 11.828 19.742 14.706 1.00 23.19 124 SER A C 1
ATOM 819 O O . SER A 1 147 ? 12.446 18.839 15.296 1.00 24.56 124 SER A O 1
ATOM 822 N N . PRO A 1 148 ? 10.480 19.769 14.603 1.00 21.86 125 PRO A N 1
ATOM 823 C CA . PRO A 1 148 ? 9.717 18.700 15.252 1.00 20.50 125 PRO A CA 1
ATOM 824 C C . PRO A 1 148 ? 10.019 17.331 14.628 1.00 20.02 125 PRO A C 1
ATOM 825 O O . PRO A 1 148 ? 10.382 17.244 13.446 1.00 21.07 125 PRO A O 1
ATOM 829 N N . SER A 1 149 ? 9.884 16.279 15.427 1.00 19.74 126 SER A N 1
ATOM 830 C CA . SER A 1 149 ? 10.192 14.925 14.972 1.00 19.35 126 SER A CA 1
ATOM 831 C C . SER A 1 149 ? 9.178 14.367 13.962 1.00 18.94 126 SER A C 1
ATOM 832 O O . SER A 1 149 ? 9.472 13.394 13.272 1.00 18.31 126 SER A O 1
ATOM 835 N N . TYR A 1 150 ? 7.982 14.964 13.905 1.00 17.41 127 TYR A N 1
ATOM 836 C CA . TYR A 1 150 ? 6.913 14.485 13.048 1.00 16.80 127 TYR A CA 1
ATOM 837 C C . TYR A 1 150 ? 5.846 15.571 12.959 1.00 16.23 127 TYR A C 1
ATOM 838 O O . TYR A 1 150 ? 5.688 16.362 13.884 1.00 15.10 127 TYR A O 1
ATOM 847 N N . TYR A 1 151 ? 5.114 15.594 11.858 1.00 15.41 128 TYR A N 1
ATOM 848 C CA . TYR A 1 151 ? 3.961 16.474 11.735 1.00 16.04 128 TYR A CA 1
ATOM 849 C C . TYR A 1 151 ? 2.716 15.606 11.627 1.00 15.44 128 TYR A C 1
ATOM 850 O O . TYR A 1 151 ? 2.676 14.701 10.802 1.00 15.96 128 TYR A O 1
ATOM 859 N N . TRP A 1 152 ? 1.713 15.879 12.452 1.00 14.85 129 TRP A N 1
ATOM 860 C CA . TRP A 1 152 ? 0.482 15.070 12.465 1.00 13.88 129 TRP A CA 1
ATOM 861 C C . TRP A 1 152 ? -0.747 15.866 12.093 1.00 13.52 129 TRP A C 1
ATOM 862 O O . TRP A 1 152 ? -0.947 16.999 12.575 1.00 13.26 129 TRP A O 1
ATOM 873 N N . LEU A 1 153 ? -1.605 15.259 11.267 1.00 12.88 130 LEU A N 1
ATOM 874 C CA . LEU A 1 153 ? -2.899 15.828 10.909 1.00 12.74 130 LEU A CA 1
ATOM 875 C C . LEU A 1 153 ? -3.947 15.183 11.781 1.00 12.88 130 LEU A C 1
ATOM 876 O O . LEU A 1 153 ? -4.176 13.972 11.672 1.00 13.30 130 LEU A O 1
ATOM 881 N N . ASP A 1 154 ? -4.548 15.966 12.670 1.00 13.24 131 ASP A N 1
ATOM 882 C CA . ASP A 1 154 ? -5.613 15.484 13.555 1.00 13.44 131 ASP A CA 1
ATOM 883 C C . ASP A 1 154 ? -6.942 15.670 12.818 1.00 13.56 131 ASP A C 1
ATOM 884 O O . ASP A 1 154 ? -7.427 16.791 12.663 1.00 12.90 131 ASP A O 1
ATOM 889 N N . VAL A 1 155 ? -7.503 14.562 12.330 1.00 13.81 132 VAL A N 1
ATOM 890 C CA . VAL A 1 155 ? -8.708 14.603 11.514 1.00 14.46 132 VAL A CA 1
ATOM 891 C C . VAL A 1 155 ? -9.876 14.045 12.321 1.00 16.07 132 VAL A C 1
ATOM 892 O O . VAL A 1 155 ? -9.862 12.864 12.695 1.00 17.56 132 VAL A O 1
ATOM 896 N N . GLU A 1 156 ? -10.886 14.853 12.616 1.00 16.98 133 GLU A N 1
ATOM 897 C CA . GLU A 1 156 ? -12.008 14.268 13.353 1.00 19.45 133 GLU A CA 1
ATOM 898 C C . GLU A 1 156 ? -13.403 14.791 13.100 1.00 21.27 133 GLU A C 1
ATOM 899 O O . GLU A 1 156 ? -14.370 14.229 13.608 1.00 22.78 133 GLU A O 1
ATOM 905 N N . ASP A 1 157 ? -13.536 15.850 12.335 1.00 23.00 134 ASP A N 1
ATOM 906 C CA . ASP A 1 157 ? -14.869 16.089 11.802 1.00 24.96 134 ASP A CA 1
ATOM 907 C C . ASP A 1 157 ? -14.900 16.565 10.375 1.00 23.75 134 ASP A C 1
ATOM 908 O O . ASP A 1 157 ? -13.903 17.081 9.835 1.00 22.75 134 ASP A O 1
ATOM 913 N N . LYS A 1 158 ? -16.054 16.334 9.759 1.00 23.30 135 LYS A N 1
ATOM 914 C CA . LYS A 1 158 ? -16.214 16.571 8.338 1.00 22.29 135 LYS A CA 1
ATOM 915 C C . LYS A 1 158 ? -16.435 18.050 8.125 1.00 22.19 135 LYS A C 1
ATOM 916 O O . LYS A 1 158 ? -17.494 18.585 8.475 1.00 23.50 135 LYS A O 1
ATOM 922 N N . THR A 1 159 ? -15.432 18.717 7.565 1.00 21.33 136 THR A N 1
ATOM 923 C CA . THR A 1 159 ? -15.507 20.170 7.361 1.00 21.54 136 THR A CA 1
ATOM 924 C C . THR A 1 159 ? -15.586 20.522 5.886 1.00 21.69 136 THR A C 1
ATOM 925 O O . THR A 1 159 ? -15.699 21.698 5.522 1.00 21.62 136 THR A O 1
ATOM 929 N N . MET A 1 160 ? -15.514 19.484 5.051 1.00 21.96 137 MET A N 1
ATOM 930 C CA . MET A 1 160 ? -15.595 19.570 3.588 1.00 22.87 137 MET A CA 1
ATOM 931 C C . MET A 1 160 ? -16.370 18.349 3.110 1.00 22.33 137 MET A C 1
ATOM 932 O O . MET A 1 160 ? -16.226 17.273 3.695 1.00 21.62 137 MET A O 1
ATOM 937 N N . SER A 1 161 ? -17.162 18.512 2.042 1.00 22.21 138 SER A N 1
ATOM 938 C CA . SER A 1 161 ? -18.018 17.436 1.518 1.00 22.92 138 SER A CA 1
ATOM 939 C C . SER A 1 161 ? -17.242 16.157 1.220 1.00 21.79 138 SER A C 1
ATOM 940 O O . SER A 1 161 ? -17.680 15.054 1.577 1.00 21.52 138 SER A O 1
ATOM 943 N N . ASN A 1 162 ? -16.099 16.319 0.558 1.00 21.03 139 ASN A N 1
ATOM 944 C CA . ASN A 1 162 ? -15.166 15.219 0.346 1.00 19.97 139 ASN A CA 1
ATOM 945 C C . ASN A 1 162 ? -13.996 15.454 1.306 1.00 18.72 139 ASN A C 1
ATOM 946 O O . ASN A 1 162 ? -12.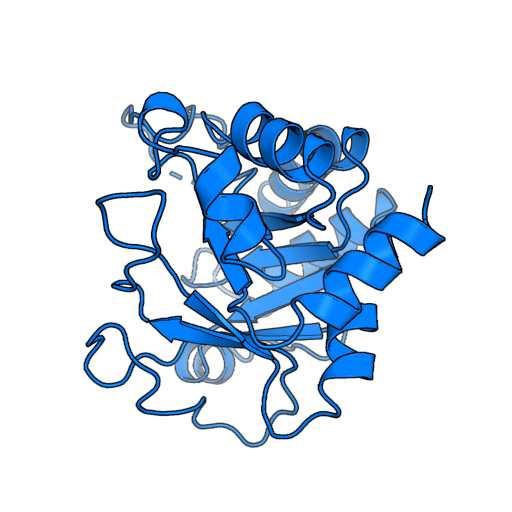979 16.080 0.953 1.00 17.93 139 ASN A O 1
ATOM 951 N N . MET A 1 163 ? -14.169 14.974 2.533 1.00 18.35 140 MET A N 1
ATOM 952 C CA . MET A 1 163 ? -13.153 15.142 3.554 1.00 18.52 140 MET A CA 1
ATOM 953 C C . MET A 1 163 ? -11.842 14.452 3.158 1.00 18.23 140 MET A C 1
ATOM 954 O O . MET A 1 163 ? -10.773 14.963 3.478 1.00 18.54 140 MET A O 1
ATOM 959 N N . ASN A 1 164 ? -11.916 13.320 2.450 1.00 17.53 141 ASN A N 1
ATOM 960 C CA . ASN A 1 164 ? -10.699 12.622 2.004 1.00 17.86 141 ASN A CA 1
ATOM 961 C C . ASN A 1 164 ? -9.828 13.520 1.118 1.00 17.97 141 ASN A C 1
ATOM 962 O O . ASN A 1 164 ? -8.609 13.593 1.291 1.00 16.76 141 ASN A O 1
ATOM 967 N N . GLU A 1 165 ? -10.480 14.235 0.206 1.00 18.88 142 GLU A N 1
ATOM 968 C CA . GLU A 1 165 ? -9.797 15.184 -0.683 1.00 20.32 142 GLU A CA 1
ATOM 969 C C . GLU A 1 165 ? -9.192 16.371 0.086 1.00 20.30 142 GLU A C 1
ATOM 970 O O . GLU A 1 165 ? -8.037 16.748 -0.147 1.00 21.09 142 GLU A O 1
ATOM 973 N N . GLY A 1 166 ? -9.967 16.942 1.004 1.00 19.45 143 GLY A N 1
ATOM 974 C CA . GLY A 1 166 ? -9.481 18.059 1.809 1.00 19.24 143 GLY A CA 1
ATOM 975 C C . GLY A 1 166 ? -8.280 17.674 2.654 1.00 18.28 143 GLY A C 1
ATOM 976 O O . GLY A 1 166 ? -7.315 18.444 2.769 1.00 19.06 143 GLY A O 1
ATOM 977 N N . VAL A 1 167 ? -8.335 16.479 3.248 1.00 17.17 144 VAL A N 1
ATOM 978 C CA . VAL A 1 167 ? -7.217 15.965 4.052 1.00 16.48 144 VAL A CA 1
ATOM 979 C C . VAL A 1 167 ? -5.968 15.850 3.172 1.00 17.24 144 VAL A C 1
ATOM 980 O O . VAL A 1 167 ? -4.875 16.267 3.570 1.00 16.47 144 VAL A O 1
ATOM 984 N N . GLU A 1 168 ? -6.147 15.292 1.969 1.00 17.28 145 GLU A N 1
ATOM 985 C CA . GLU A 1 168 ? -5.065 15.212 1.007 1.00 18.24 145 GLU A CA 1
ATOM 986 C C . GLU A 1 168 ? -4.545 16.590 0.601 1.00 18.73 145 GLU A C 1
ATOM 987 O O . GLU A 1 168 ? -3.344 16.757 0.442 1.00 18.55 145 GLU A O 1
ATOM 993 N N . ASN A 1 169 ? -5.438 17.565 0.431 1.00 19.40 146 ASN A N 1
ATOM 994 C CA . ASN A 1 169 ? -4.991 18.936 0.138 1.00 20.42 146 ASN A CA 1
ATOM 995 C C . ASN A 1 169 ? -4.022 19.452 1.206 1.00 19.92 146 ASN A C 1
ATOM 996 O O . ASN A 1 169 ? -2.954 20.023 0.890 1.00 19.10 146 ASN A O 1
ATOM 1001 N N . PHE A 1 170 ? -4.402 19.229 2.463 1.00 18.69 147 PHE A N 1
ATOM 1002 C CA . PHE A 1 170 ? -3.578 19.624 3.604 1.00 17.69 147 PHE A CA 1
ATOM 1003 C C . PHE A 1 170 ? -2.226 18.900 3.558 1.00 17.67 147 PHE A C 1
ATOM 1004 O O . PHE A 1 170 ? -1.174 19.551 3.625 1.00 17.46 147 PHE A O 1
ATOM 1012 N N . ARG A 1 171 ? -2.265 17.563 3.462 1.00 16.91 148 ARG A N 1
ATOM 1013 C CA . ARG A 1 171 ? -1.054 16.741 3.392 1.00 17.15 148 ARG A CA 1
ATOM 1014 C C . ARG A 1 171 ? -0.088 17.162 2.266 1.00 18.06 148 ARG A C 1
ATOM 1015 O O . ARG A 1 171 ? 1.108 17.353 2.503 1.00 18.07 148 ARG A O 1
ATOM 1023 N N . ALA A 1 172 ? -0.617 17.252 1.04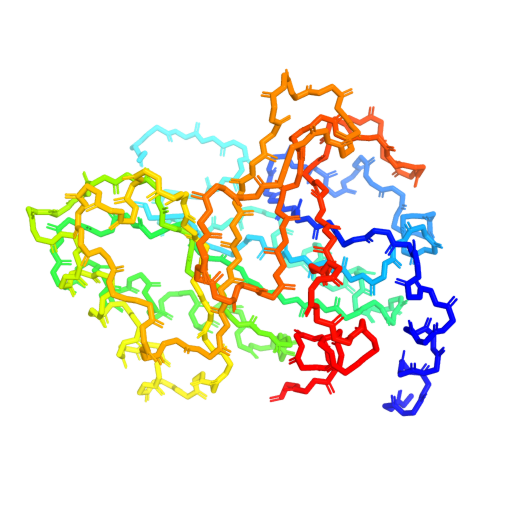5 1.00 19.19 149 ALA A N 1
ATOM 1024 C CA . ALA A 1 172 ? 0.162 17.663 -0.129 1.00 19.99 149 ALA A CA 1
ATOM 1025 C C . ALA A 1 172 ? 0.841 19.020 0.067 1.00 20.61 149 ALA A C 1
ATOM 1026 O O . ALA A 1 172 ? 2.017 19.199 -0.287 1.00 20.58 149 ALA A O 1
ATOM 1028 N N . LYS A 1 173 ? 0.104 19.985 0.617 1.00 20.51 150 LYS A N 1
ATOM 1029 C CA . LYS A 1 173 ? 0.689 21.303 0.837 1.00 21.45 150 LYS A CA 1
ATOM 1030 C C . LYS A 1 173 ? 1.841 21.231 1.840 1.00 21.54 150 LYS A C 1
ATOM 1031 O O . LYS A 1 173 ? 2.918 21.806 1.615 1.00 21.15 150 LYS A O 1
ATOM 1037 N N . LEU A 1 174 ? 1.634 20.496 2.934 1.00 20.62 151 LEU A N 1
ATOM 1038 C CA . LEU A 1 174 ? 2.661 20.350 3.954 1.00 20.61 151 LEU A CA 1
ATOM 1039 C C . LEU A 1 174 ? 3.928 19.727 3.369 1.00 21.65 151 LEU A C 1
ATOM 1040 O O . LEU A 1 174 ? 5.035 20.191 3.639 1.00 22.16 151 LEU A O 1
ATOM 1045 N N . ALA A 1 175 ? 3.750 18.688 2.546 1.00 22.72 152 ALA A N 1
ATOM 1046 C CA . ALA A 1 175 ? 4.876 18.028 1.853 1.00 24.10 152 ALA A CA 1
ATOM 1047 C C . ALA A 1 175 ? 5.662 19.009 0.988 1.00 25.40 152 ALA A C 1
ATOM 1048 O O . ALA A 1 175 ? 6.892 19.091 1.083 1.00 27.10 152 ALA A O 1
ATOM 1050 N N . SER A 1 176 ? 4.945 19.764 0.162 1.00 25.95 153 SER A N 1
ATOM 1051 C CA . SER A 1 176 ? 5.552 20.731 -0.747 1.00 27.61 153 SER A CA 1
ATOM 1052 C C . SER A 1 176 ? 6.314 21.852 -0.016 1.00 27.03 153 SER A C 1
ATOM 1053 O O . SER A 1 176 ? 7.192 22.475 -0.591 1.00 27.02 153 SER A O 1
ATOM 1056 N N . LEU A 1 177 ? 5.957 22.114 1.241 1.00 25.96 154 LEU A N 1
ATOM 1057 C CA . LEU A 1 177 ? 6.656 23.123 2.026 1.00 25.39 154 LEU A CA 1
ATOM 1058 C C . LEU A 1 177 ? 7.919 22.554 2.656 1.00 25.31 154 LEU A C 1
ATOM 1059 O O . LEU A 1 177 ? 8.767 23.306 3.130 1.00 25.50 154 LEU A O 1
ATOM 1064 N N . GLY A 1 178 ? 8.028 21.228 2.681 1.00 24.79 155 GLY A N 1
ATOM 1065 C CA . GLY A 1 178 ? 9.239 20.553 3.155 1.00 24.80 155 GLY A CA 1
ATOM 1066 C C . GLY A 1 178 ? 9.101 19.507 4.253 1.00 23.38 155 GLY A C 1
ATOM 1067 O O . GLY A 1 178 ? 10.086 18.850 4.608 1.00 23.56 155 GLY A O 1
ATOM 1068 N N . ALA A 1 179 ? 7.906 19.371 4.823 1.00 22.20 156 ALA A N 1
ATOM 1069 C CA . ALA A 1 179 ? 7.655 18.315 5.815 1.00 21.76 156 ALA A CA 1
ATOM 1070 C C . ALA A 1 179 ? 7.886 16.934 5.193 1.00 22.04 156 ALA A C 1
ATOM 1071 O O . ALA A 1 179 ? 7.407 16.664 4.100 1.00 22.80 156 ALA A O 1
ATOM 1073 N N . LYS A 1 180 ? 8.608 16.070 5.909 1.00 22.94 157 LYS A N 1
ATOM 1074 C CA . LYS A 1 180 ? 8.904 14.717 5.442 1.00 23.20 157 LYS A CA 1
ATOM 1075 C C . LYS A 1 180 ? 8.080 13.682 6.200 1.00 21.41 157 LYS A C 1
ATOM 1076 O O . LYS A 1 180 ? 7.570 12.739 5.609 1.00 21.01 157 LYS A O 1
ATOM 1082 N N . ASN A 1 181 ? 8.022 13.843 7.519 1.00 20.83 158 ASN A N 1
ATOM 1083 C CA . ASN A 1 181 ? 7.298 12.937 8.395 1.00 19.41 158 ASN A CA 1
ATOM 1084 C C . ASN A 1 181 ? 5.919 13.526 8.544 1.00 17.99 158 ASN A C 1
ATOM 1085 O O . ASN A 1 181 ? 5.742 14.532 9.243 1.00 17.19 158 ASN A O 1
ATOM 1090 N N . ILE A 1 182 ? 4.954 12.948 7.819 1.00 16.88 159 ILE A N 1
ATOM 1091 C CA . ILE A 1 182 ? 3.574 13.444 7.858 1.00 16.23 159 ILE A CA 1
ATOM 1092 C C . ILE A 1 182 ? 2.624 12.282 8.167 1.00 15.63 159 ILE A C 1
ATOM 1093 O O . ILE A 1 182 ? 2.404 11.394 7.327 1.00 15.44 159 ILE A O 1
ATOM 1098 N N . GLY A 1 183 ? 2.068 12.311 9.376 1.00 14.68 160 GLY A N 1
ATOM 1099 C CA . GLY A 1 183 ? 1.207 11.227 9.825 1.00 13.68 160 GLY A CA 1
ATOM 1100 C C . GLY A 1 183 ? -0.209 11.709 9.965 1.00 13.18 160 GLY A C 1
ATOM 1101 O O . GLY A 1 183 ? -0.467 12.922 9.981 1.00 13.16 160 GLY A O 1
ATOM 1102 N N . ILE A 1 184 ? -1.141 10.764 10.055 1.00 12.36 161 ILE A N 1
ATOM 1103 C CA . ILE A 1 184 ? -2.560 11.120 10.233 1.00 11.59 161 ILE A CA 1
ATOM 1104 C C . ILE A 1 184 ? -3.127 10.482 11.512 1.00 11.33 161 ILE A C 1
ATOM 1105 O O . ILE A 1 184 ? -2.938 9.316 11.757 1.00 11.07 161 ILE A O 1
ATOM 1110 N N . TYR A 1 185 ? -3.781 11.302 12.336 1.00 10.94 162 TYR A N 1
ATOM 1111 C CA . TYR A 1 185 ? -4.603 10.842 13.437 1.00 11.25 162 TYR A CA 1
ATOM 1112 C C . TYR A 1 185 ? -6.077 10.837 12.992 1.00 11.26 162 TYR A C 1
ATOM 1113 O O . TYR A 1 185 ? -6.615 11.858 12.537 1.00 11.11 162 TYR A O 1
ATOM 1122 N N . VAL A 1 186 ? -6.719 9.677 13.107 1.00 11.66 163 VAL A N 1
ATOM 1123 C CA . VAL A 1 186 ? -8.128 9.564 12.700 1.00 11.73 163 VAL A CA 1
ATOM 1124 C C . VAL A 1 186 ? -8.784 8.370 13.407 1.00 12.20 163 VAL A C 1
ATOM 1125 O O . VAL A 1 186 ? -8.152 7.324 13.571 1.00 12.09 163 VAL A O 1
ATOM 1129 N N . GLY A 1 187 ? -10.031 8.532 13.841 1.00 12.82 164 GLY A N 1
ATOM 1130 C CA . GLY A 1 187 ? -10.764 7.402 14.447 1.00 13.01 164 GLY A CA 1
ATOM 1131 C C . GLY A 1 187 ? -11.157 6.404 13.364 1.00 13.10 164 GLY A C 1
ATOM 1132 O O . GLY A 1 187 ? -11.263 6.759 12.173 1.00 12.80 164 GLY A O 1
ATOM 1133 N N . VAL A 1 188 ? -11.387 5.148 13.758 1.00 13.15 165 VAL A N 1
ATOM 1134 C CA . VAL A 1 188 ? -11.674 4.100 12.775 1.00 13.86 165 VAL A CA 1
ATOM 1135 C C . VAL A 1 188 ? -13.008 4.365 12.042 1.00 14.89 165 VAL A C 1
ATOM 1136 O O . VAL A 1 188 ? -13.093 4.269 10.799 1.00 14.70 165 VAL A O 1
ATOM 1140 N N . TYR A 1 189 ? -14.037 4.690 12.809 1.00 15.93 166 TYR A N 1
ATOM 1141 C CA . TYR A 1 189 ? -15.347 4.924 12.212 1.00 18.39 166 TYR A CA 1
ATOM 1142 C C . TYR A 1 189 ? -15.346 6.119 11.260 1.00 17.38 166 TYR A C 1
ATOM 1143 O O . TYR A 1 189 ? -15.933 6.055 10.182 1.00 17.72 166 TYR A O 1
ATOM 1152 N N . PHE A 1 190 ? -14.675 7.201 11.652 1.00 16.68 167 PHE A N 1
ATOM 1153 C CA . PHE A 1 190 ? -14.575 8.374 10.788 1.00 16.26 167 PHE A CA 1
ATOM 1154 C C . PHE A 1 190 ? -13.865 8.031 9.471 1.00 16.21 167 PHE A C 1
ATOM 1155 O O . PHE A 1 190 ? -14.343 8.368 8.385 1.00 15.59 167 PHE A O 1
ATOM 1163 N N . MET A 1 191 ? -12.713 7.377 9.597 1.00 16.35 168 MET A N 1
ATOM 1164 C CA . MET A 1 191 ? -11.910 6.939 8.466 1.00 17.43 168 MET A CA 1
ATOM 1165 C C . MET A 1 191 ? -12.755 6.128 7.484 1.00 17.89 168 MET A C 1
ATOM 1166 O O . MET A 1 191 ? -12.707 6.380 6.286 1.00 17.06 168 MET A O 1
ATOM 1171 N N . GLU A 1 192 ? -13.524 5.165 8.007 1.00 18.23 169 GLU A N 1
ATOM 1172 C CA . GLU A 1 192 ? -14.343 4.293 7.159 1.00 20.09 169 GLU A CA 1
ATOM 1173 C C . GLU A 1 192 ? -15.543 5.041 6.569 1.00 19.93 169 GLU A C 1
ATOM 1174 O O . GLU A 1 192 ? -15.815 4.925 5.366 1.00 18.88 169 GLU A O 1
ATOM 1180 N N . GLU A 1 193 ? -16.227 5.834 7.397 1.00 19.71 170 GLU A N 1
ATOM 1181 C CA . GLU A 1 193 ? -17.373 6.630 6.937 1.00 21.12 170 GLU A CA 1
ATOM 1182 C C . GLU A 1 193 ? -17.000 7.548 5.756 1.00 21.11 170 GLU A C 1
ATOM 1183 O O . GLU A 1 193 ? -17.745 7.643 4.784 1.00 21.13 170 GLU A O 1
ATOM 1186 N N . HIS A 1 194 ? -15.855 8.226 5.856 1.00 19.96 171 HIS A N 1
ATOM 1187 C CA . HIS A 1 194 ? -15.482 9.196 4.830 1.00 20.22 171 HIS A CA 1
ATOM 1188 C C . HIS A 1 194 ? -14.412 8.707 3.908 1.00 20.06 171 HIS A C 1
ATOM 1189 O O . HIS A 1 194 ? -13.839 9.495 3.149 1.00 20.10 171 HIS A O 1
ATOM 1196 N N . SER A 1 195 ? -14.151 7.399 3.936 1.00 19.16 172 SER A N 1
ATOM 1197 C CA . SER A 1 195 ? -13.159 6.813 3.045 1.00 19.26 172 SER A CA 1
ATOM 1198 C C . SER A 1 195 ? -11.839 7.583 3.088 1.00 19.53 172 SER A C 1
ATOM 1199 O O . SER A 1 195 ? -11.232 7.843 2.043 1.00 20.19 172 SER A O 1
ATOM 1202 N N . ILE A 1 196 ? -11.414 7.951 4.298 1.00 18.68 173 ILE A N 1
ATOM 1203 C CA . ILE A 1 196 ? -10.161 8.676 4.495 1.00 18.83 173 ILE A CA 1
ATOM 1204 C C . ILE A 1 196 ? -9.005 7.731 4.211 1.00 18.80 173 ILE A C 1
ATOM 1205 O O . ILE A 1 196 ? -8.767 6.769 4.954 1.00 18.79 173 ILE A O 1
ATOM 1210 N N . ASP A 1 197 ? -8.315 8.022 3.121 1.00 19.78 174 ASP A N 1
ATOM 1211 C CA . ASP A 1 197 ? -7.183 7.234 2.653 1.00 19.96 174 ASP A CA 1
ATOM 1212 C C . ASP A 1 197 ? -5.958 7.601 3.463 1.00 18.96 174 ASP A C 1
ATOM 1213 O O . ASP A 1 197 ? -5.537 8.763 3.480 1.00 19.88 174 ASP A O 1
ATOM 1218 N N . THR A 1 198 ? -5.373 6.620 4.135 1.00 17.67 175 THR A N 1
ATOM 1219 C CA . THR A 1 198 ? -4.171 6.887 4.929 1.00 16.77 175 THR A CA 1
ATOM 1220 C C . THR A 1 198 ? -2.871 6.526 4.173 1.00 16.81 175 THR A C 1
ATOM 1221 O O . THR A 1 198 ? -1.772 6.744 4.689 1.00 16.60 175 THR A O 1
ATOM 1225 N N . GLY A 1 199 ? -3.019 5.982 2.966 1.00 17.21 176 GLY A N 1
ATOM 1226 C CA . GLY A 1 199 ? -1.906 5.393 2.197 1.00 17.56 176 GLY A CA 1
ATOM 1227 C C . GLY A 1 199 ? -0.691 6.285 1.968 1.00 17.60 176 GLY A C 1
ATOM 1228 O O . GLY A 1 199 ? 0.443 5.829 2.031 1.00 18.11 176 GLY A O 1
ATOM 1229 N N . LYS A 1 200 ? -0.919 7.570 1.708 1.00 18.12 177 LYS A N 1
ATOM 1230 C CA . LYS A 1 200 ? 0.181 8.494 1.437 1.00 17.97 177 LYS A CA 1
ATOM 1231 C C . LYS A 1 200 ? 0.867 9.080 2.679 1.00 17.73 177 LYS A C 1
ATOM 1232 O O . LYS A 1 200 ? 1.927 9.727 2.569 1.00 16.70 177 LYS A O 1
ATOM 1238 N N . PHE A 1 201 ? 0.268 8.860 3.854 1.00 16.52 178 PHE A N 1
ATOM 1239 C CA . PHE A 1 201 ? 0.884 9.296 5.099 1.00 16.25 178 PHE A CA 1
ATOM 1240 C C . PHE A 1 201 ? 1.986 8.330 5.488 1.00 17.01 178 PHE A C 1
ATOM 1241 O O . PHE A 1 201 ? 1.993 7.178 5.044 1.00 17.66 178 PHE A O 1
ATOM 1249 N N . THR A 1 202 ? 2.914 8.800 6.319 1.00 17.54 179 THR A N 1
ATOM 1250 C CA . THR A 1 202 ? 4.077 7.988 6.720 1.00 18.01 179 THR A CA 1
ATOM 1251 C C . THR A 1 202 ? 3.841 7.238 8.035 1.00 17.69 179 THR A C 1
ATOM 1252 O O . THR A 1 202 ? 4.603 6.324 8.401 1.00 17.95 179 THR A O 1
ATOM 1256 N N . SER A 1 203 ? 2.769 7.610 8.733 1.00 16.62 180 SER A N 1
ATOM 1257 C CA . SER A 1 203 ? 2.341 6.912 9.947 1.00 15.69 180 SER A CA 1
ATOM 1258 C C . SER A 1 203 ? 0.857 7.164 10.235 1.00 14.52 180 SER A C 1
ATOM 1259 O O . SER A 1 203 ? 0.271 8.133 9.739 1.00 14.70 180 SER A O 1
ATOM 1262 N N . VAL A 1 204 ? 0.268 6.294 11.054 1.00 14.04 181 VAL A N 1
ATOM 1263 C CA . VAL A 1 204 ? -1.135 6.418 11.447 1.00 12.86 181 VAL A CA 1
ATOM 1264 C C . VAL A 1 204 ? -1.234 6.360 12.963 1.00 12.23 181 VAL A C 1
ATOM 1265 O O . VAL A 1 204 ? -0.583 5.532 13.624 1.00 12.51 181 VAL A O 1
ATOM 1269 N N . TRP A 1 205 ? -2.066 7.241 13.510 1.00 11.44 182 TRP A N 1
ATOM 1270 C CA . TRP A 1 205 ? -2.240 7.356 14.940 1.00 11.24 182 TRP A CA 1
ATOM 1271 C C . TRP A 1 205 ? -3.718 7.280 15.177 1.00 11.21 182 TRP A C 1
ATOM 1272 O O . TRP A 1 205 ? -4.487 7.984 14.501 1.00 11.10 182 TRP A O 1
ATOM 1283 N N . ILE A 1 206 ? -4.161 6.373 16.051 1.00 11.19 183 ILE A N 1
ATOM 1284 C CA . ILE A 1 206 ? -5.615 6.147 16.196 1.00 11.60 183 ILE A CA 1
ATOM 1285 C C . ILE A 1 206 ? -6.083 6.220 17.648 1.00 12.20 183 ILE A C 1
ATOM 1286 O O . ILE A 1 206 ? -5.512 5.559 18.529 1.00 12.37 183 ILE A O 1
ATOM 1291 N N . PRO A 1 207 ? -7.152 7.009 17.904 1.00 12.56 184 PRO A N 1
ATOM 1292 C CA . PRO A 1 207 ? -7.707 7.002 19.260 1.00 12.86 184 PRO A CA 1
ATOM 1293 C C . PRO A 1 207 ? -8.662 5.820 19.502 1.00 13.65 184 PRO A C 1
ATOM 1294 O O . PRO A 1 207 ? -9.433 5.449 18.614 1.00 13.59 184 PRO A O 1
ATOM 1298 N N . SER A 1 208 ? -8.611 5.237 20.698 1.00 14.32 185 SER A N 1
ATOM 1299 C CA . SER A 1 208 ? -9.668 4.302 21.124 1.00 15.20 185 SER A CA 1
ATOM 1300 C C . SER A 1 208 ? -9.643 4.236 22.646 1.00 15.62 185 SER A C 1
ATOM 1301 O O . SER A 1 208 ? -8.676 3.752 23.214 1.00 15.09 185 SER A O 1
ATOM 1304 N N . TYR A 1 209 ? -10.689 4.765 23.291 1.00 16.20 186 TYR A N 1
ATOM 1305 C CA . TYR A 1 209 ? -10.658 4.991 24.738 1.00 16.62 186 TYR A CA 1
ATOM 1306 C C . TYR A 1 209 ? -11.350 3.957 25.611 1.00 17.84 186 TYR A C 1
ATOM 1307 O O . TYR A 1 209 ? -11.186 3.997 26.831 1.00 18.04 186 TYR A O 1
ATOM 1316 N N . GLY A 1 210 ? -12.128 3.057 25.006 1.00 18.35 187 GLY A N 1
ATOM 1317 C CA . GLY A 1 210 ? -13.103 2.274 25.764 1.00 20.63 187 GLY A CA 1
ATOM 1318 C C . GLY A 1 210 ? -13.985 3.233 26.547 1.00 21.56 187 GLY A C 1
ATOM 1319 O O . GLY A 1 210 ? -14.603 4.124 25.971 1.00 21.45 187 GLY A O 1
ATOM 1320 N N . SER A 1 211 ? -14.008 3.062 27.868 1.00 24.17 188 SER A N 1
ATOM 1321 C CA . SER A 1 211 ? -14.793 3.905 28.780 1.00 25.98 188 SER A CA 1
ATOM 1322 C C . SER A 1 211 ? -14.099 5.228 29.141 1.00 25.60 188 SER A C 1
ATOM 1323 O O . SER A 1 211 ? -14.716 6.106 29.774 1.00 26.06 188 SER A O 1
ATOM 1326 N N . ASP A 1 212 ? -12.823 5.357 28.756 1.00 24.31 189 ASP A N 1
ATOM 1327 C CA . ASP A 1 212 ? -12.008 6.545 29.047 1.00 22.70 189 ASP A CA 1
ATOM 1328 C C . ASP A 1 212 ? -11.689 6.679 30.550 1.00 24.07 189 ASP A C 1
ATOM 1329 O O . ASP A 1 212 ? -11.969 7.704 31.179 1.00 23.02 189 ASP A O 1
ATOM 1334 N N . SER A 1 213 ? -11.090 5.620 31.092 1.00 24.46 190 SER A N 1
ATOM 1335 C CA . SER A 1 213 ? -10.815 5.461 32.522 1.00 25.86 190 SER A CA 1
ATOM 1336 C C . SER A 1 213 ? -9.471 6.042 32.948 1.00 25.31 190 SER A C 1
ATOM 1337 O O . SER A 1 213 ? -9.192 6.152 34.143 1.00 26.70 190 SER A O 1
ATOM 1340 N N . GLY A 1 214 ? -8.634 6.388 31.975 1.00 23.87 191 GLY A N 1
ATOM 1341 C CA . GLY A 1 214 ? -7.250 6.781 32.231 1.00 22.42 191 GLY A CA 1
ATOM 1342 C C . GLY A 1 214 ? -6.240 5.692 31.971 1.00 22.04 191 GLY A C 1
ATOM 1343 O O . GLY A 1 214 ? -5.017 5.913 32.093 1.00 22.15 191 GLY A O 1
ATOM 1344 N N . PHE A 1 215 ? -6.744 4.506 31.626 1.00 22.58 192 PHE A N 1
ATOM 1345 C CA . PHE A 1 215 ? -5.913 3.309 31.462 1.00 22.65 192 PHE A CA 1
ATOM 1346 C C . PHE A 1 215 ? -6.213 2.647 30.138 1.00 22.89 192 PHE A C 1
ATOM 1347 O O . PHE A 1 215 ? -7.305 2.848 29.575 1.00 22.09 192 PHE A O 1
ATOM 1355 N N . LEU A 1 216 ? -5.240 1.890 29.624 1.00 23.24 193 LEU A N 1
ATOM 1356 C CA . LEU A 1 216 ? -5.414 1.155 28.362 1.00 24.56 193 LEU A CA 1
ATOM 1357 C C . LEU A 1 216 ? -6.538 0.131 28.505 1.00 26.08 193 LEU A C 1
ATOM 1358 O O . LEU A 1 216 ? -6.446 -0.772 29.334 1.00 26.51 193 LEU A O 1
ATOM 1363 N N . GLU A 1 217 ? -7.610 0.265 27.734 1.00 26.46 194 GLU A N 1
ATOM 1364 C CA . GLU A 1 217 ? -8.691 -0.715 27.887 1.00 28.61 194 GLU A CA 1
ATOM 1365 C C . GLU A 1 217 ? -9.325 -1.290 26.627 1.00 28.11 194 GLU A C 1
ATOM 1366 O O . GLU A 1 217 ? -10.082 -2.264 26.705 1.00 28.65 194 GLU A O 1
ATOM 1372 N N . SER A 1 218 ? -9.038 -0.687 25.485 1.00 25.55 195 SER A N 1
ATOM 1373 C CA . SER A 1 218 ? -9.471 -1.213 24.192 1.00 24.70 195 SER A CA 1
ATOM 1374 C C . SER A 1 218 ? -8.576 -0.603 23.135 1.00 22.45 195 SER A C 1
ATOM 1375 O O . SER A 1 218 ? -8.254 0.587 23.201 1.00 20.85 195 SER A O 1
ATOM 1378 N N . SER A 1 219 ? -8.161 -1.420 22.170 1.00 20.71 196 SER A N 1
ATOM 1379 C CA . SER A 1 219 ? -7.297 -0.966 21.086 1.00 19.67 196 SER A CA 1
ATOM 1380 C C . SER A 1 219 ? -8.110 -0.677 19.829 1.00 18.36 196 SER A C 1
ATOM 1381 O O . SER A 1 219 ? -9.258 -1.135 19.708 1.00 18.48 196 SER A O 1
ATOM 1384 N N . PRO A 1 220 ? -7.534 0.109 18.901 1.00 17.10 197 PRO A N 1
ATOM 1385 C CA . PRO A 1 220 ? -8.264 0.480 17.681 1.00 16.82 197 PRO A CA 1
ATOM 1386 C C . PRO A 1 220 ? -8.900 -0.716 16.962 1.00 17.17 197 PRO A C 1
ATOM 1387 O O . PRO A 1 220 ? -8.232 -1.724 16.743 1.00 16.82 197 PRO A O 1
ATOM 1391 N N . LYS A 1 221 ? -10.185 -0.595 16.616 1.00 17.57 198 LYS A N 1
ATOM 1392 C CA . LYS A 1 221 ? -10.940 -1.705 16.024 1.00 18.79 198 LYS A CA 1
ATOM 1393 C C . LYS A 1 221 ? -10.769 -1.719 14.506 1.00 18.13 198 LYS A C 1
ATOM 1394 O O . LYS A 1 221 ? -11.706 -1.449 13.746 1.00 17.39 198 LYS A O 1
ATOM 1400 N N . THR A 1 222 ? -9.536 -1.970 14.083 1.00 17.68 199 THR A N 1
ATOM 1401 C CA . THR A 1 222 ? -9.183 -2.031 12.665 1.00 17.87 199 THR A CA 1
ATOM 1402 C C . THR A 1 222 ? -8.007 -2.967 12.454 1.00 17.94 199 THR A C 1
ATOM 1403 O O . THR A 1 222 ? -7.207 -3.172 13.371 1.00 17.44 199 THR A O 1
ATOM 1407 N N A ASP A 1 223 ? -7.900 -3.532 11.254 0.50 17.91 200 ASP A N 1
ATOM 1408 N N B ASP A 1 223 ? -7.912 -3.509 11.235 0.50 18.46 200 ASP A N 1
ATOM 1409 C CA A ASP A 1 223 ? -6.725 -4.306 10.909 0.50 18.02 200 ASP A CA 1
ATOM 1410 C CA B ASP A 1 223 ? -6.773 -4.302 10.789 0.50 18.91 200 ASP A CA 1
ATOM 1411 C C A ASP A 1 223 ? -5.740 -3.472 10.090 0.50 18.10 200 ASP A C 1
ATOM 1412 C C B ASP A 1 223 ? -5.678 -3.435 10.217 0.50 18.69 200 ASP A C 1
ATOM 1413 O O A ASP A 1 223 ? -4.796 -4.021 9.531 0.50 18.05 200 ASP A O 1
ATOM 1414 O O B ASP A 1 223 ? -4.604 -3.932 9.910 0.50 18.81 200 ASP A O 1
ATOM 1423 N N . LEU A 1 224 ? -5.973 -2.155 10.012 1.00 17.99 201 LEU A N 1
ATOM 1424 C CA . LEU A 1 224 ? -4.995 -1.228 9.420 1.00 18.83 201 LEU A CA 1
ATOM 1425 C C . LEU A 1 224 ? -3.769 -1.191 10.345 1.00 18.97 201 LEU A C 1
ATOM 1426 O O . LEU A 1 224 ? -3.964 -1.187 11.554 1.00 19.34 201 LEU A O 1
ATOM 1431 N N . ASP A 1 225 ? -2.544 -1.154 9.794 1.00 20.03 202 ASP A N 1
ATOM 1432 C CA A ASP A 1 225 ? -1.288 -1.161 10.584 0.39 21.00 202 ASP A CA 1
ATOM 1433 C CA B ASP A 1 225 ? -1.310 -1.168 10.622 0.61 21.40 202 ASP A CA 1
ATOM 1434 C C . ASP A 1 225 ? -0.862 0.187 11.207 1.00 21.48 202 ASP A C 1
ATOM 1435 O O . ASP A 1 225 ? 0.103 0.829 10.740 1.00 24.32 202 ASP A O 1
ATOM 1444 N N . TYR A 1 226 ? -1.504 0.604 12.276 1.00 19.28 203 TYR A N 1
ATOM 1445 C CA . TYR A 1 226 ? -1.182 1.887 12.905 1.00 16.99 203 TYR A CA 1
ATOM 1446 C C . TYR A 1 226 ? 0.075 1.788 13.812 1.00 16.75 203 TYR A C 1
ATOM 1447 O O . TYR A 1 226 ? 0.404 0.714 14.336 1.00 15.91 203 TYR A O 1
ATOM 1456 N N . ASP A 1 227 ? 0.753 2.921 14.007 1.00 15.99 204 ASP A N 1
ATOM 1457 C CA . ASP A 1 227 ? 1.978 2.968 14.797 1.00 16.02 204 ASP A CA 1
ATOM 1458 C C . ASP A 1 227 ? 1.735 3.347 16.250 1.00 15.51 204 ASP A C 1
ATOM 1459 O O . ASP A 1 227 ? 2.506 2.991 17.145 1.00 15.12 204 ASP A O 1
ATOM 1464 N N . ILE A 1 228 ? 0.673 4.102 16.496 1.00 14.61 205 ILE A N 1
ATOM 1465 C CA . ILE A 1 228 ? 0.509 4.708 17.821 1.00 13.79 205 ILE A CA 1
ATOM 1466 C C . ILE A 1 228 ? -0.994 4.845 18.132 1.00 13.01 205 ILE A C 1
ATOM 1467 O O . ILE A 1 228 ? -1.808 5.087 17.242 1.00 11.94 205 ILE A O 1
ATOM 1472 N N . HIS A 1 229 ? -1.322 4.638 19.403 1.00 12.79 206 HIS A N 1
ATOM 1473 C CA . HIS A 1 229 ? -2.686 4.507 19.896 1.00 12.68 206 HIS A CA 1
ATOM 1474 C C . HIS A 1 229 ? -2.934 5.492 21.009 1.00 12.56 206 HIS A C 1
ATOM 1475 O O . HIS A 1 229 ? -2.269 5.473 22.058 1.00 12.97 206 HIS A O 1
ATOM 1482 N N . GLN A 1 230 ? -3.893 6.379 20.793 1.00 12.51 207 GLN A N 1
ATOM 1483 C CA . GLN A 1 230 ? -4.308 7.286 21.838 1.00 12.66 207 GLN A CA 1
ATOM 1484 C C . GLN A 1 230 ? -5.338 6.580 22.719 1.00 13.66 207 GLN A C 1
ATOM 1485 O O . GLN A 1 230 ? -6.483 6.384 22.294 1.00 13.76 207 GLN A O 1
ATOM 1491 N N . TYR A 1 231 ? -4.949 6.183 23.932 1.00 14.59 208 TYR A N 1
ATOM 1492 C CA . TYR A 1 231 ? -5.811 5.259 24.685 1.00 15.73 208 TYR A CA 1
ATOM 1493 C C . TYR A 1 231 ? -6.752 5.871 25.729 1.00 16.40 208 TYR A C 1
ATOM 1494 O O . TYR A 1 231 ? -7.669 5.198 26.203 1.00 16.34 208 TYR A O 1
ATOM 1503 N N . THR A 1 232 ? -6.519 7.134 26.097 1.00 16.49 209 THR A N 1
ATOM 1504 C CA . THR A 1 232 ? -7.384 7.834 27.045 1.00 17.37 209 THR A CA 1
ATOM 1505 C C . THR A 1 232 ? -7.209 9.347 26.896 1.00 17.32 209 THR A C 1
ATOM 1506 O O . THR A 1 232 ? -6.166 9.812 26.415 1.00 17.35 209 THR A O 1
ATOM 1510 N N . SER A 1 233 ? -8.241 10.099 27.270 1.00 18.04 210 SER A N 1
ATOM 1511 C CA . SER A 1 233 ? -8.131 11.553 27.419 1.00 18.91 210 SER A CA 1
ATOM 1512 C C . SER A 1 233 ? -8.064 11.950 28.897 1.00 20.89 210 SER A C 1
ATOM 1513 O O . SER A 1 233 ? -8.069 13.139 29.228 1.00 21.68 210 SER A O 1
ATOM 1516 N N . LYS A 1 234 ? -8.015 10.958 29.785 1.00 21.85 211 LYS A N 1
ATOM 1517 C CA . LYS A 1 234 ? -8.131 11.206 31.226 1.00 23.84 211 LYS A CA 1
ATOM 1518 C C . LYS A 1 234 ? -6.988 10.589 32.006 1.00 24.02 211 LYS A C 1
ATOM 1519 O O . LYS A 1 234 ? -7.147 10.150 33.136 1.00 24.43 211 LYS A O 1
ATOM 1525 N N . GLY A 1 235 ? -5.823 10.557 31.375 1.00 23.67 212 GLY A N 1
ATOM 1526 C CA . GLY A 1 235 ? -4.618 10.122 32.041 1.00 24.66 212 GLY A CA 1
ATOM 1527 C C . GLY A 1 235 ? -4.153 11.104 33.106 1.00 26.29 212 GLY A C 1
ATOM 1528 O O . GLY A 1 235 ? -4.535 12.279 33.108 1.00 24.74 212 GLY A O 1
ATOM 1529 N N . LYS A 1 236 ? -3.356 10.596 34.039 1.00 28.30 213 LYS A N 1
ATOM 1530 C CA . LYS A 1 236 ? -2.749 11.419 35.087 1.00 30.75 213 LYS A CA 1
ATOM 1531 C C . LYS A 1 236 ? -1.293 11.045 35.170 1.00 32.00 213 LYS A C 1
ATOM 1532 O O . LYS A 1 236 ? -0.973 9.872 35.385 1.00 33.56 213 LYS A O 1
ATOM 1538 N N . ILE A 1 237 ? -0.413 12.032 34.974 1.00 31.68 214 ILE A N 1
ATOM 1539 C CA . ILE A 1 237 ? 1.035 11.824 35.052 1.00 30.35 214 ILE A CA 1
ATOM 1540 C C . ILE A 1 237 ? 1.642 12.822 36.044 1.00 30.96 214 ILE A C 1
ATOM 1541 O O . ILE A 1 237 ? 1.258 13.997 36.078 1.00 29.33 214 ILE A O 1
ATOM 1546 N N . ALA A 1 238 ? 2.582 12.340 36.854 1.00 30.93 215 ALA A N 1
ATOM 1547 C CA . ALA A 1 238 ? 3.263 13.185 37.837 1.00 30.58 215 ALA A CA 1
ATOM 1548 C C . ALA A 1 238 ? 3.925 14.396 37.172 1.00 29.11 215 ALA A C 1
ATOM 1549 O O . ALA A 1 238 ? 4.674 14.249 36.210 1.00 29.14 215 ALA A O 1
ATOM 1551 N N . GLY A 1 239 ? 3.658 15.588 37.707 1.00 29.58 216 GLY A N 1
ATOM 1552 C CA . GLY A 1 239 ? 4.165 16.829 37.126 1.00 28.66 216 GLY A CA 1
ATOM 1553 C C . GLY A 1 239 ? 3.052 17.702 36.576 1.00 28.40 216 GLY A C 1
ATOM 1554 O O . GLY A 1 239 ? 3.296 18.845 36.178 1.00 27.47 216 GLY A O 1
ATOM 1555 N N . PHE A 1 240 ? 1.831 17.159 36.558 1.00 28.24 217 PHE A N 1
ATOM 1556 C CA . PHE A 1 240 ? 0.634 17.867 36.073 1.00 27.83 217 PHE A CA 1
ATOM 1557 C C . PHE A 1 240 ? -0.602 17.301 36.760 1.00 28.44 217 PHE A C 1
ATOM 1558 O O . PHE A 1 240 ? -0.791 16.087 36.806 1.00 29.24 217 PHE A O 1
ATOM 1566 N N . ASP A 1 241 ? -1.442 18.183 37.291 1.00 30.00 218 ASP A N 1
ATOM 1567 C CA . ASP A 1 241 ? -2.584 17.774 38.112 1.00 32.18 218 ASP A CA 1
ATOM 1568 C C . ASP A 1 241 ? -3.840 17.366 37.332 1.00 31.52 218 ASP A C 1
ATOM 1569 O O . ASP A 1 241 ? -4.706 16.671 37.870 1.00 32.04 218 ASP A O 1
ATOM 1574 N N . HIS A 1 242 ? -3.952 17.800 36.078 1.00 29.16 219 HIS A N 1
ATOM 1575 C CA . HIS A 1 242 ? -5.194 17.628 35.326 1.00 27.12 219 HIS A CA 1
ATOM 1576 C C . HIS A 1 242 ? -5.093 16.540 34.297 1.00 25.30 219 HIS A C 1
ATOM 1577 O O . HIS A 1 242 ? -4.024 15.954 34.115 1.00 24.59 219 HIS A O 1
ATOM 1584 N N . ASP A 1 243 ? -6.216 16.279 33.630 1.00 24.90 220 ASP A N 1
ATOM 1585 C CA . ASP A 1 243 ? -6.350 15.217 32.620 1.00 24.21 220 ASP A CA 1
ATOM 1586 C C . ASP A 1 243 ? -5.374 15.360 31.459 1.00 22.90 220 ASP A C 1
ATOM 1587 O O . ASP A 1 243 ? -5.170 16.468 30.946 1.00 22.03 220 ASP A O 1
ATOM 1592 N N . LEU A 1 244 ? -4.785 14.238 31.037 1.00 22.26 221 LEU A N 1
ATOM 1593 C CA . LEU A 1 244 ? -3.891 14.227 29.878 1.00 20.82 221 LEU A CA 1
ATOM 1594 C C . LEU A 1 244 ? -4.252 13.133 28.883 1.00 19.33 221 LEU A C 1
ATOM 1595 O O . LEU A 1 244 ? -4.592 11.995 29.268 1.00 18.78 221 LEU A O 1
ATOM 1600 N N . ASP A 1 245 ? -4.138 13.472 27.606 1.00 17.67 222 ASP A N 1
ATOM 1601 C CA . ASP A 1 245 ? -4.181 12.468 26.558 1.00 16.24 222 ASP A CA 1
ATOM 1602 C C . ASP A 1 245 ? -2.923 11.627 26.643 1.00 15.86 222 ASP A C 1
ATOM 1603 O O . ASP A 1 245 ? -1.810 12.177 26.555 1.00 15.59 222 ASP A O 1
ATOM 1608 N N . ILE A 1 246 ? -3.086 10.300 26.730 1.00 15.20 223 ILE A N 1
ATOM 1609 C CA . ILE A 1 246 ? -1.939 9.396 26.770 1.00 15.45 223 ILE A CA 1
ATOM 1610 C C . ILE A 1 246 ? -1.988 8.424 25.603 1.00 14.88 223 ILE A C 1
ATOM 1611 O O . ILE A 1 246 ? -3.064 7.954 25.200 1.00 14.71 223 ILE A O 1
ATOM 1616 N N . ASN A 1 247 ? -0.798 8.163 25.080 1.00 14.72 224 ASN A N 1
ATOM 1617 C CA . ASN A 1 247 ? -0.587 7.361 23.898 1.00 14.72 224 ASN A CA 1
ATOM 1618 C C . ASN A 1 247 ? 0.440 6.273 24.173 1.00 15.68 224 ASN A C 1
ATOM 1619 O O . ASN A 1 247 ? 1.328 6.416 25.038 1.00 15.93 224 ASN A O 1
ATOM 1624 N N . VAL A 1 248 ? 0.350 5.194 23.415 1.00 16.06 225 VAL A N 1
ATOM 1625 C CA . VAL A 1 248 ? 1.402 4.177 23.445 1.00 16.88 225 VAL A CA 1
ATOM 1626 C C . VAL A 1 248 ? 1.715 3.730 22.004 1.00 16.38 225 VAL A C 1
ATOM 1627 O O . VAL A 1 248 ? 0.839 3.741 21.148 1.00 15.41 225 VAL A O 1
ATOM 1631 N N . ILE A 1 249 ? 2.977 3.397 21.733 1.00 17.06 226 ILE A N 1
ATOM 1632 C CA . ILE A 1 249 ? 3.329 2.676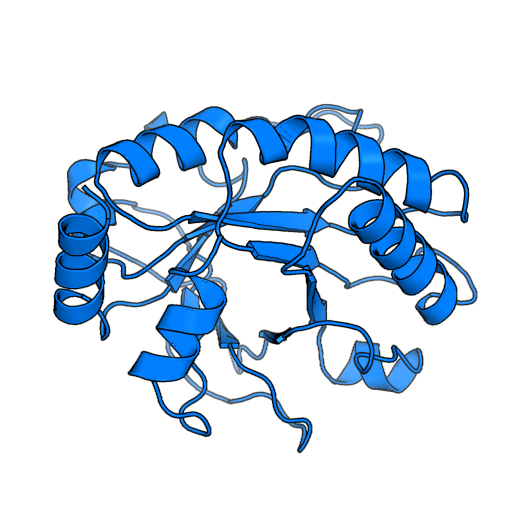 20.499 1.00 17.53 226 ILE A CA 1
ATOM 1633 C C . ILE A 1 249 ? 2.498 1.364 20.453 1.00 17.86 226 ILE A C 1
ATOM 1634 O O . ILE A 1 249 ? 2.371 0.664 21.460 1.00 18.27 226 ILE A O 1
ATOM 1639 N N . SER A 1 250 ? 1.925 1.033 19.303 1.00 18.63 227 SER A N 1
ATOM 1640 C CA . SER A 1 250 ? 1.108 -0.187 19.198 1.00 19.42 227 SER A CA 1
ATOM 1641 C C . SER A 1 250 ? 1.939 -1.438 19.527 1.00 20.93 227 SER A C 1
ATOM 1642 O O . SER A 1 250 ? 3.047 -1.574 19.015 1.00 20.32 227 SER A O 1
ATOM 1645 N N . PRO A 1 251 ? 1.423 -2.339 20.403 1.00 21.89 228 PRO A N 1
ATOM 1646 C CA . PRO A 1 251 ? 2.127 -3.601 20.658 1.00 22.86 228 PRO A CA 1
ATOM 1647 C C . PRO A 1 251 ? 2.248 -4.494 19.421 1.00 22.14 228 PRO A C 1
ATOM 1648 O O . PRO A 1 251 ? 2.946 -5.509 19.469 1.00 23.28 228 PRO A O 1
ATOM 1652 N N . LEU A 1 252 ? 1.613 -4.105 18.320 1.00 21.06 229 LEU A N 1
ATOM 1653 C CA . LEU A 1 252 ? 1.739 -4.860 17.071 1.00 21.30 229 LEU A CA 1
ATOM 1654 C C . LEU A 1 252 ? 2.989 -4.492 16.279 1.00 21.76 229 LEU A C 1
ATOM 1655 O O . LEU A 1 252 ? 3.274 -5.097 15.244 1.00 21.67 229 LEU A O 1
ATOM 1660 N N . LYS A 1 253 ? 3.721 -3.490 16.757 1.00 22.02 230 LYS A N 1
ATOM 1661 C CA . LYS A 1 253 ? 4.933 -3.018 16.083 1.00 23.00 230 LYS A CA 1
ATOM 1662 C C . LYS A 1 253 ? 6.134 -3.346 16.964 1.00 23.45 230 LYS A C 1
ATOM 1663 O O . LYS A 1 253 ? 5.962 -3.636 18.147 1.00 23.90 230 LYS A O 1
ATOM 1669 N N . ASN A 1 254 ? 7.343 -3.317 16.407 1.00 23.84 231 ASN A N 1
ATOM 1670 C CA . ASN A 1 254 ? 8.542 -3.333 17.251 1.00 24.37 231 ASN A CA 1
ATOM 1671 C C . ASN A 1 254 ? 8.641 -1.980 17.958 1.00 23.74 231 ASN A C 1
ATOM 1672 O O . ASN A 1 254 ? 8.749 -0.944 17.302 1.00 23.36 231 ASN A O 1
ATOM 1677 N N . LYS A 1 255 ? 8.627 -1.988 19.283 1.00 23.95 232 LYS A N 1
ATOM 1678 C CA . LYS A 1 255 ? 8.490 -0.744 20.029 1.00 23.90 232 LYS A CA 1
ATOM 1679 C C . LYS A 1 255 ? 9.648 0.243 19.818 1.00 24.90 232 LYS A C 1
ATOM 1680 O O . LYS A 1 255 ? 9.423 1.433 19.506 1.00 23.77 232 LYS A O 1
ATOM 1686 N N . GLU A 1 256 ? 10.873 -0.242 19.988 1.00 25.69 233 GLU A N 1
ATOM 1687 C CA . GLU A 1 256 ? 12.047 0.596 19.799 1.00 26.39 233 GLU A CA 1
ATOM 1688 C C . GLU A 1 256 ? 12.159 1.174 18.377 1.00 25.92 233 GLU A C 1
ATOM 1689 O O . GLU A 1 256 ? 12.430 2.364 18.222 1.00 26.26 233 GLU A O 1
ATOM 1695 N N . GLU A 1 257 ? 11.942 0.352 17.349 1.00 26.28 234 GLU A N 1
ATOM 1696 C CA . GLU A 1 257 ? 12.009 0.832 15.947 1.00 25.93 234 GLU A CA 1
ATOM 1697 C C . GLU A 1 257 ? 10.952 1.875 15.617 1.00 24.14 234 GLU A C 1
ATOM 1698 O O . GLU A 1 257 ? 11.224 2.841 14.903 1.00 24.02 234 GLU A O 1
ATOM 1704 N N . THR A 1 258 ? 9.743 1.656 16.124 1.00 22.31 235 THR A N 1
ATOM 1705 C CA . THR A 1 258 ? 8.620 2.557 15.878 1.00 20.59 235 THR A CA 1
ATOM 1706 C C . THR A 1 258 ? 8.768 3.873 16.635 1.00 20.50 235 THR A C 1
ATOM 1707 O O . THR A 1 258 ? 8.443 4.937 16.113 1.00 19.83 235 THR A O 1
ATOM 1711 N N . PHE A 1 259 ? 9.264 3.805 17.861 1.00 20.73 236 PHE A N 1
ATOM 1712 C CA . PHE A 1 259 ? 9.584 5.021 18.584 1.00 21.04 236 PHE A CA 1
ATOM 1713 C C . PHE A 1 259 ? 10.637 5.846 17.828 1.00 21.60 236 PHE A C 1
ATOM 1714 O O . PHE A 1 259 ? 10.513 7.063 17.714 1.00 20.95 236 PHE A O 1
ATOM 1722 N N . ARG A 1 260 ? 11.694 5.182 17.351 1.00 22.70 237 ARG A N 1
ATOM 1723 C CA . ARG A 1 260 ? 12.722 5.850 16.549 1.00 23.25 237 ARG A CA 1
ATOM 1724 C C . ARG A 1 260 ? 12.085 6.550 15.353 1.00 22.05 237 ARG A C 1
ATOM 1725 O O . ARG A 1 260 ? 12.340 7.724 15.103 1.00 22.02 237 ARG A O 1
ATOM 1729 N N . LYS A 1 261 ? 11.255 5.817 14.622 1.00 21.29 238 LYS A N 1
ATOM 1730 C CA . LYS A 1 261 ? 10.540 6.366 13.486 1.00 20.32 238 LYS A CA 1
ATOM 1731 C C . LYS A 1 261 ? 9.799 7.672 13.831 1.00 19.82 238 LYS A C 1
ATOM 1732 O O . LYS A 1 261 ? 9.881 8.666 13.101 1.00 19.82 238 LYS A O 1
ATOM 1738 N N . LEU A 1 262 ? 9.076 7.654 14.945 1.00 18.85 239 LEU A N 1
ATOM 1739 C CA . LEU A 1 262 ? 8.145 8.747 15.272 1.00 18.48 239 LEU A CA 1
ATOM 1740 C C . LEU A 1 262 ? 8.796 9.907 16.000 1.00 18.66 239 LEU A C 1
ATOM 1741 O O . LEU A 1 262 ? 8.314 11.046 15.912 1.00 18.96 239 LEU A O 1
ATOM 1746 N N . PHE A 1 263 ? 9.866 9.611 16.731 1.00 19.00 240 PHE A N 1
ATOM 1747 C CA . PHE A 1 263 ? 10.463 10.603 17.621 1.00 20.56 240 PHE A CA 1
ATOM 1748 C C . PHE A 1 263 ? 11.933 10.921 17.408 1.00 22.06 240 PHE A C 1
ATOM 1749 O O . PHE A 1 263 ? 12.401 11.972 17.830 1.00 22.96 240 PHE A O 1
ATOM 1757 N N . LEU A 1 264 ? 12.656 10.032 16.751 1.00 23.76 241 LEU A N 1
ATOM 1758 C CA . LEU A 1 264 ? 14.108 10.181 16.678 1.00 26.22 241 LEU A CA 1
ATOM 1759 C C . LEU A 1 264 ? 14.638 10.338 15.250 1.00 28.05 241 LEU A C 1
ATOM 1760 O O . LEU A 1 264 ? 15.829 10.150 15.003 1.00 29.18 241 LEU A O 1
ATOM 1765 N N . LYS A 1 265 ? 13.761 10.704 14.310 1.00 28.39 242 LYS A N 1
ATOM 1766 C CA . LYS A 1 265 ? 14.174 10.929 12.911 1.00 29.90 242 LYS A CA 1
ATOM 1767 C C . LYS A 1 265 ? 13.599 12.211 12.268 1.00 30.37 242 LYS A C 1
ATOM 1768 O O . LYS A 1 265 ? 12.882 12.124 11.270 1.00 30.14 242 LYS A O 1
ATOM 1774 N N . PRO A 1 266 ? 13.907 13.403 12.823 1.00 31.75 243 PRO A N 1
ATOM 1775 C CA . PRO A 1 266 ? 13.409 14.616 12.162 1.00 32.37 243 PRO A CA 1
ATOM 1776 C C . PRO A 1 266 ? 14.230 14.947 10.911 1.00 35.21 243 PRO A C 1
ATOM 1777 O O . PRO A 1 266 ? 13.684 14.970 9.804 1.00 35.28 243 PRO A O 1
#

CATH classification: 3.20.20.80

Nearest PDB structures (foldseek):
  4ff5-assembly1_A  TM=1.004E+00  e=1.260E-49  Streptococcus pneumoniae
  3hmc-assembly1_A  TM=9.251E-01  e=8.517E-18  Bacillus anthracis
  4jz5-assembly1_A  TM=8.783E-01  e=9.661E-18  Listeria phage P40
  2nw0-assembly2_B  TM=9.044E-01  e=2.397E-16  Bacteriophage sp.
  5a6s-assembly1_A-2  TM=8.630E-01  e=4.004E-11  Clostridium phage phiCTP1

Solvent-accessible surface area: 10507 Å² total; per-residue (Å²): 132,120,71,88,47,67,64,38,4,61,151,18,30,125,76,36,3,0,5,2,8,5,150,31,70,33,132,79,12,86,13,93,33,0,1,88,49,2,4,0,0,0,0,25,0,7,25,51,114,100,108,101,51,73,0,17,118,140,94,6,29,2,91,7,18,123,44,0,1,61,64,0,60,89,63,40,6,14,3,0,0,23,0,55,0,12,4,150,35,53,122,71,0,64,144,9,0,69,43,0,37,85,16,0,36,98,45,79,8,4,3,16,1,0,12,0,82,61,112,36,32,112,76,2,40,64,0,1,48,34,0,33,41,61,0,38,89,55,28,5,153,28,7,0,0,19,0,18,13,166,35,18,108,94,47,84,6,88,15,64,135,20,64,6,13,4,0,30,19,60,50,88,29,58,10,150,85,82,29,57,10,142,36,146,60,111,9,4,0,3,6,32,0,32,104,1,133,18,69,21,13,116,90,60,1,37,5,0,31,3,1,113,146,72,89,64,115,124,10,4,70,75,1,4,35,119,107

Secondary structure (DSSP, 8-state):
-HHHHHHHHHHTTTSPEEEE-TTS-GGG--HHHHHHS-SEEEEEEEE---S--SSB-TTSBBSSHHHHHHHHHTTT--EEEEEE---SSHHHHHHHHHHHHHHHGGG--S-EEEEE-S--SSSHHHHHHHHHHHHHHHT---EEEEE-HHHHHHTT---TTSSEEEEE--TT--SS-----SS-S--SEEEEEEEE--TT--S-EEEEEE-TTS-HHHHHHHHHS--

Sequence (227 aa):
NIAQIEAQALKHLDKPIIDLSGWQRPEEINYDALSQNISGAIVRVHSGTTKENDASFINGIDKAYKSHITELQKRNVPVAVYAYVAGKSVQQEMEKAAEVFYNAASPYSPSYYWLDVEDKTMSNMNEGVENFRAKLASLGAKNIGIYVGVYFMEEHSIDTGKFTSVWIPSYGSDSGFLESSPKTDDLDDYDIHQYTSKGKIAGFDHDLDINVISPLKNKEETFRKLFLKP

B-factor: mean 23.79, std 8.5, range [10.74, 68.03]

Radius of gyration: 16.41 Å; Cα contacts (8 Å, |Δi|>4): 478; chains: 1; bounding box: 42×39×39 Å

InterPro domains:
  IPR002053 Glycoside hydrolase, family 25 [PF01183] (55-239)
  IPR002053 Glycoside hydrolase, family 25 [PS51904] (51-264)
  IPR017853 Glycoside hydrolase superfamily [SS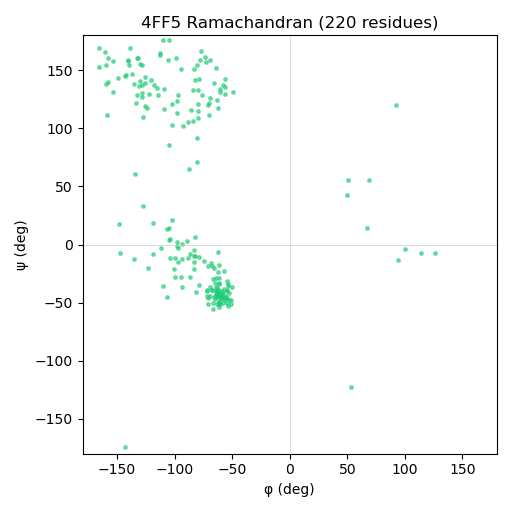F51445] (54-249)

Foldseek 3Di:
DLVVLLVLLVVQLPAWEFEDFLVAPLVQFQLVQQLNRHNAYEYEQFELDPDDDRQADPNGGGPCRVVVLVSNVVVSHAYAYEYEQAALDLVSLLVRLVSRCVRCVVSVHLAYEYEYEDDNYPQSLVSVVSNVVSNVVVPGDQYEYEYAPVRCVVNVNDRVPHPFYEYEDAPVQPQDADDFRPDPPDGQKYFHHQAHDGPRHDGTTTIMAGDPVDDSSVSCCNRGSHD

Organism: Streptococcus pneumoniae serotype 4 (strain ATCC BAA-334 / TIGR4) (NCBI:txid170187)